Protein 8UJL (pdb70)

Radius of gyration: 18.46 Å; Cα contacts (8 Å, |Δi|>4): 356; chains: 1; bounding box: 56×42×44 Å

InterPro domains:
  IPR019168 Nuclear envelope phosphatase-regulatory subunit 1 [PF09771] (6-122)
  IPR019168 Nuclear envelope phosphatase-regulatory subunit 1 [PTHR20996] (2-125)

Sequence (218 aa):
ILPLSPVSRNRLAQVKRKILVLDLDETLIHSSHHDGGTPPDFILKVVIDKHPVRFFVHKRPHVDFFLEVVSQWYELVVFTASMEIYGSAVADKLDNSRSILKRRYYRQHCTLELGSYIKDLSVVHSDLSSIVILDNSPGAYRSHPDNAIPIKSWFSDPSDTALLNLLPMLDALRFTADVRSVLSRNGSAKGSESNSLEQAEDLKAFERRLTEYIHCLQA

B-factor: mean 48.82, std 23.94, range [19.91, 154.42]

Organism: Homo sapiens (NCBI:txid9606)

Solvent-accessible surface area: 11642 Å² total; per-residue (Å²): 136,28,109,50,30,98,77,2,140,94,51,61,85,130,19,114,228,7,10,0,0,0,10,0,39,37,0,0,0,38,21,84,104,72,117,134,102,106,43,80,28,75,6,159,11,100,38,120,190,112,120,35,103,29,60,0,24,56,2,25,83,3,52,117,0,0,86,18,0,34,115,28,11,86,8,0,0,0,1,25,13,78,82,80,16,0,27,26,0,0,74,102,0,5,110,114,61,74,39,0,141,78,35,37,14,89,110,65,16,84,113,82,168,69,28,70,13,6,53,0,52,65,9,67,88,47,52,9,1,0,0,0,0,1,28,42,96,11,1,24,97,72,20,82,64,3,5,4,88,18,150,40,12,114,83,63,118,88,15,56,22,0,56,107,23,18,42,41,0,0,0,0,15,2,0,46,35,0,83,12,2,4,52,92,118,85,128,103,136,85,66,116,37,134,51,152,130,23,34,88,6,15,117,4,18,95,72,0,41,54,32,28,91,112,76,123,136,109

Nearest PDB structures (foldseek):
  8ujl-assembly1_A  TM=1.005E+00  e=4.607E-49  Homo sapiens
  8ujm-assembly1_A  TM=9.929E-01  e=6.363E-46  Homo sapiens
  8ujm-assembly2_B  TM=9.883E-01  e=4.197E-45  Homo sapiens
  3l0y-assembly2_B  TM=9.029E-01  e=5.785E-21  Homo sapiens
  3qle-assembly1_A  TM=7.549E-01  e=1.825E-14  Saccharomyces cerevisiae EC1118

GO terms:
  GO:0031965 nuclear membrane (C, IDA)
  GO:0034504 protein localization to nucleus (P, IDA)
  GO:0005737 cytoplasm (C, IDA)
  GO:0071595 Nem1-Spo7 phosphatase complex (C, IDA)
  GO:0005635 nuclear envelope (C, TAS)
  GO:0005515 protein binding (F, IPI)
  GO:0005829 cytosol (C, IDA)
  GO:0010867 positive regulation of triglyceride biosynthetic process (P, IDA)
  GO:0019888 protein phosphatase regulator activity (F, IDA)

Structure (mmCIF, N/CA/C/O backbone):
data_8UJL
#
_entry.id   8UJL
#
_cell.length_a   58.151
_cell.length_b   98.849
_cell.length_c   103.101
_cell.angle_alpha   90.000
_cell.angle_beta   90.000
_cell.angle_gamma   90.000
#
_symmetry.space_group_name_H-M   'C 2 2 21'
#
loop_
_entity.id
_entity.type
_entity.pdbx_description
1 polymer 'CTD nuclear envelope phosphatase 1,Nuclear envelope phosphatase-regulatory subunit 1'
2 water water
#
loop_
_atom_site.group_PDB
_atom_site.id
_atom_site.type_symbol
_atom_site.label_atom_id
_atom_site.label_alt_id
_atom_site.label_comp_id
_atom_site.label_asym_id
_atom_site.label_entity_id
_atom_site.label_seq_id
_atom_site.pdbx_PDB_ins_code
_atom_site.Cartn_x
_atom_site.Cartn_y
_atom_site.Cartn_z
_atom_site.occupancy
_atom_site.B_iso_or_equiv
_atom_site.auth_seq_id
_atom_site.auth_comp_id
_atom_site.auth_asym_id
_atom_site.auth_atom_id
_atom_site.pdbx_PDB_model_num
ATOM 1 N N . ILE A 1 7 ? -45.19498 -9.24708 -14.90435 1.000 87.13611 7 ILE A N 1
ATOM 2 C CA . ILE A 1 7 ? -45.79316 -9.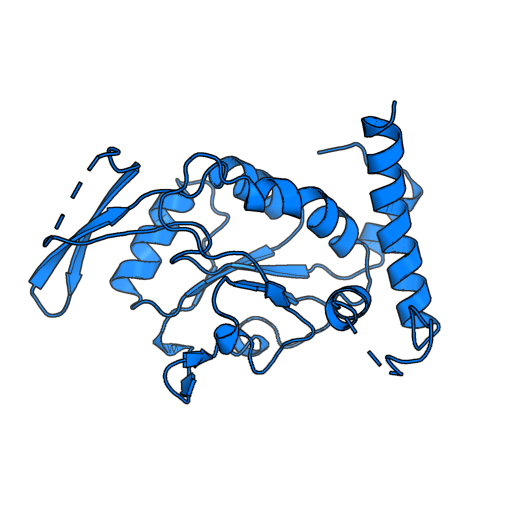47560 -13.59291 1.000 100.80436 7 ILE A CA 1
ATOM 3 C C . ILE A 1 7 ? -47.22193 -10.00138 -13.74828 1.000 103.23209 7 ILE A C 1
ATOM 4 O O . ILE A 1 7 ? -48.03327 -9.42997 -14.48218 1.000 99.63100 7 ILE A O 1
ATOM 19 N N . LEU A 1 8 ? -47.52124 -11.10605 -13.06057 1.000 65.24199 8 LEU A N 1
ATOM 20 C CA . LEU A 1 8 ? -48.87553 -11.65448 -13.02900 1.000 73.66345 8 LEU A CA 1
ATOM 21 C C . LEU A 1 8 ? -49.73326 -10.85575 -12.04748 1.000 78.06265 8 LEU A C 1
ATOM 22 O O . LEU A 1 8 ? -49.25845 -10.47349 -10.97521 1.000 75.15647 8 LEU A O 1
ATOM 38 N N . PRO A 1 9 ? -50.98857 -10.57428 -12.39259 1.000 90.69246 9 PRO A N 1
ATOM 39 C CA . PRO A 1 9 ? -51.79507 -9.68528 -11.54262 1.000 95.57591 9 PRO A CA 1
ATOM 40 C C . PRO A 1 9 ? -51.86714 -10.16884 -10.10126 1.000 101.04654 9 PRO A C 1
ATOM 41 O O . PRO A 1 9 ? -51.92608 -11.36937 -9.82772 1.000 90.32111 9 PRO A O 1
ATOM 52 N N . LEU A 1 10 ? -51.87179 -9.20778 -9.17813 1.000 117.16239 10 LEU A N 1
ATOM 53 C CA . LEU A 1 10 ? -51.95668 -9.49361 -7.75340 1.000 121.16177 10 LEU A CA 1
ATOM 54 C C . LEU A 1 10 ? -53.41209 -9.44923 -7.29951 1.000 123.29300 10 LEU A C 1
ATOM 55 O O . LEU A 1 10 ? -54.11311 -8.45927 -7.53504 1.000 124.48862 10 LEU A O 1
ATOM 71 N N . SER A 1 11 ? -53.86196 -10.52091 -6.64886 1.000 111.69569 11 SER A N 1
ATOM 72 C CA . SER A 1 11 ? -55.21603 -10.57325 -6.12184 1.000 117.14769 11 SER A CA 1
ATOM 73 C C . SER A 1 11 ? -55.36958 -9.55234 -4.99816 1.000 120.18458 11 SER A C 1
ATOM 74 O O . SER A 1 11 ? -54.38503 -8.98341 -4.51772 1.000 120.78676 11 SER A O 1
ATOM 82 N N . PRO A 1 12 ? -56.60492 -9.29603 -4.55477 1.000 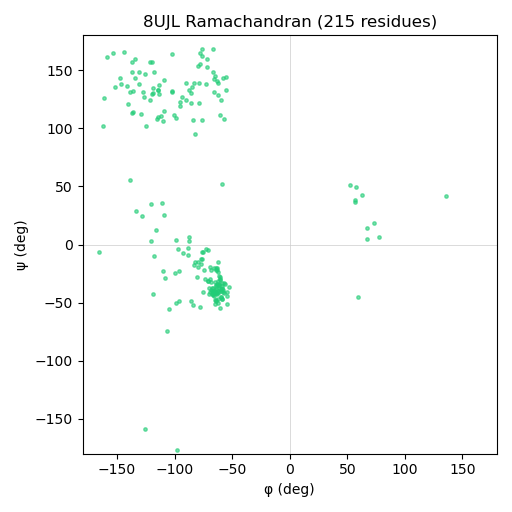119.03460 12 PRO A N 1
ATOM 83 C CA . PRO A 1 12 ? -56.77702 -8.34248 -3.44208 1.000 96.41221 12 PRO A CA 1
ATOM 84 C C . PRO A 1 12 ? -56.18846 -8.84813 -2.13938 1.000 93.34454 12 PRO A C 1
ATOM 85 O O . PRO A 1 12 ? -55.61540 -8.05805 -1.37759 1.000 85.01740 12 PRO A O 1
ATOM 96 N N . VAL A 1 13 ? -56.30799 -10.15043 -1.86397 1.000 109.34300 13 VAL A N 1
ATOM 97 C CA . VAL A 1 13 ? -55.78019 -10.69407 -0.61709 1.000 117.44080 13 VAL A CA 1
ATOM 98 C C . VAL A 1 13 ? -54.25499 -10.65597 -0.61897 1.000 104.82052 13 VAL A C 1
ATOM 99 O O . VAL A 1 13 ? -53.62538 -10.36534 0.40534 1.000 97.02143 13 VAL A O 1
ATOM 112 N N . SER A 1 14 ? -53.63663 -10.95022 -1.76355 1.000 99.96148 14 SER A N 1
ATOM 113 C CA . SER A 1 14 ? -52.18156 -10.91343 -1.84219 1.000 88.42075 14 SER A CA 1
ATOM 114 C C . SER A 1 14 ? -51.66250 -9.48560 -1.73724 1.000 76.13193 14 SER A C 1
ATOM 115 O O . SER A 1 14 ? -50.65205 -9.23447 -1.07192 1.000 66.54710 14 SER A O 1
ATOM 123 N N . ARG A 1 15 ? -52.33799 -8.53700 -2.38890 1.000 80.48571 15 ARG A N 1
ATOM 124 C CA . ARG A 1 15 ? -51.91877 -7.14208 -2.30165 1.000 81.14339 15 ARG A CA 1
ATOM 125 C C . ARG A 1 15 ? -52.02186 -6.62760 -0.86984 1.000 78.02403 15 ARG A C 1
ATOM 126 O O . ARG A 1 15 ? -51.13016 -5.91589 -0.39008 1.000 70.15911 15 ARG A O 1
ATOM 147 N N . ASN A 1 16 ? -53.10732 -6.97252 -0.17301 1.000 76.39472 16 ASN A N 1
ATOM 148 C CA . ASN A 1 16 ? -53.21922 -6.61672 1.23686 1.000 74.84191 16 ASN A CA 1
ATOM 149 C C . ASN A 1 16 ? -52.12596 -7.29098 2.05608 1.000 65.59070 16 ASN A C 1
ATOM 150 O O . ASN A 1 16 ? -51.53508 -6.66873 2.94752 1.000 55.57691 16 ASN A O 1
ATOM 161 N N . ARG A 1 17 ? -51.84146 -8.56527 1.76272 1.000 65.95812 17 ARG A N 1
ATOM 162 C CA . ARG A 1 17 ? -50.78840 -9.28095 2.47662 1.000 61.46901 17 ARG A CA 1
ATOM 163 C C . ARG A 1 17 ? -49.44901 -8.55890 2.36294 1.000 59.43840 17 ARG A C 1
ATOM 164 O O . ARG A 1 17 ? -48.70296 -8.45985 3.34576 1.000 55.36421 17 ARG A O 1
ATOM 185 N N . LEU A 1 18 ? -49.12503 -8.05007 1.17013 1.000 50.90206 18 LEU A N 1
ATOM 186 C CA . LEU A 1 18 ? -47.81872 -7.43602 0.95729 1.000 52.24210 18 LEU A CA 1
ATOM 187 C C . LEU A 1 18 ? -47.58274 -6.26172 1.90274 1.000 53.17094 18 LEU A C 1
ATOM 188 O O . LEU A 1 18 ? -46.44438 -6.02723 2.32996 1.000 47.58492 18 LEU A O 1
ATOM 204 N N . ALA A 1 19 ? -48.63637 -5.52387 2.25136 1.000 45.61705 19 ALA A N 1
ATOM 205 C CA . ALA A 1 19 ? -48.48840 -4.36609 3.11926 1.000 52.41891 19 ALA A CA 1
ATOM 206 C C . ALA A 1 19 ? -48.31677 -4.73425 4.58931 1.000 52.75921 19 ALA A C 1
ATOM 207 O O . ALA A 1 19 ? -47.94750 -3.86757 5.38885 1.000 53.84060 19 ALA A O 1
ATOM 214 N N . GLN A 1 20 ? -48.57221 -5.98307 4.96788 1.000 55.75667 20 GLN A N 1
ATOM 215 C CA . GLN A 1 20 ? -48.46452 -6.41439 6.35565 1.000 48.03354 20 GLN A CA 1
ATOM 216 C C . GLN A 1 20 ? -47.13183 -7.07568 6.67038 1.000 46.15022 20 GLN A C 1
ATOM 217 O O . GLN A 1 20 ? -46.89403 -7.42907 7.82955 1.000 50.29750 20 GLN A O 1
ATOM 231 N N . VAL A 1 21 ? -46.26234 -7.25382 5.67319 1.000 44.41081 21 VAL A N 1
ATOM 232 C CA . VAL A 1 21 ? -44.95948 -7.87136 5.87042 1.000 38.70175 21 VAL A CA 1
ATOM 233 C C . VAL A 1 21 ? -43.88007 -6.86810 5.48567 1.000 35.96154 21 VAL A C 1
ATOM 234 O O . VAL A 1 21 ? -44.10125 -5.94099 4.70103 1.000 38.03117 21 VAL A O 1
ATOM 247 N N . LYS A 1 22 ? -42.69154 -7.07640 6.03623 1.000 33.11701 22 LYS A N 1
ATOM 248 C CA . LYS A 1 22 ? -41.61087 -6.11779 5.86094 1.000 35.06641 22 LYS A CA 1
ATOM 249 C C . LYS A 1 22 ? -40.96884 -6.24580 4.48109 1.000 34.78481 22 LYS A C 1
ATOM 250 O O . LYS A 1 22 ? -40.99623 -7.29755 3.84055 1.000 34.95068 22 LYS A O 1
ATOM 269 N N . ARG A 1 23 ? -40.36846 -5.14861 4.03607 1.000 33.51628 23 ARG A N 1
ATOM 270 C CA . ARG A 1 23 ? -39.60801 -5.13388 2.79395 1.000 39.37754 23 ARG A CA 1
ATOM 271 C C . ARG A 1 23 ? -38.38387 -6.03037 2.91985 1.000 27.09079 23 ARG A C 1
ATOM 272 O O . ARG A 1 23 ? -37.78316 -6.13859 3.97943 1.000 31.59069 23 ARG A O 1
ATOM 293 N N . LYS A 1 24 ? -38.02392 -6.68245 1.81951 1.000 23.48100 24 LYS A N 1
ATOM 294 C CA . LYS A 1 24 ? -36.97675 -7.68611 1.82488 1.000 25.61651 24 LYS A CA 1
ATOM 295 C C . LYS A 1 24 ? -35.85722 -7.32724 0.85839 1.000 28.86355 24 LYS A C 1
ATOM 296 O O . LYS A 1 24 ? -36.04417 -6.58701 -0.11288 1.000 26.51430 24 LYS A O 1
ATOM 315 N N . ILE A 1 25 ? -34.68752 -7.89935 1.13252 1.000 24.45763 25 ILE A N 1
ATOM 316 C CA . ILE A 1 25 ? -33.47802 -7.67700 0.35820 1.000 24.99352 25 ILE A CA 1
ATOM 317 C C . ILE A 1 25 ? -33.11391 -8.98122 -0.33361 1.000 23.23073 25 ILE A C 1
ATOM 318 O O . ILE A 1 25 ? -33.18510 -10.05360 0.27349 1.000 26.93458 25 ILE A O 1
ATOM 334 N N . LEU A 1 26 ? -32.72156 -8.88824 -1.60454 1.000 23.34459 26 LEU A N 1
ATOM 335 C CA . LEU A 1 26 ? -32.24901 -10.03413 -2.37606 1.000 20.97930 26 LEU A CA 1
ATOM 336 C C . LEU A 1 26 ? -30.77876 -9.79757 -2.69908 1.000 26.69008 26 LEU A C 1
ATOM 337 O O . LEU A 1 26 ? -30.44634 -8.90719 -3.48834 1.000 24.45977 26 LEU A O 1
ATOM 353 N N . VAL A 1 27 ? -29.90559 -10.57274 -2.06722 1.000 25.57548 27 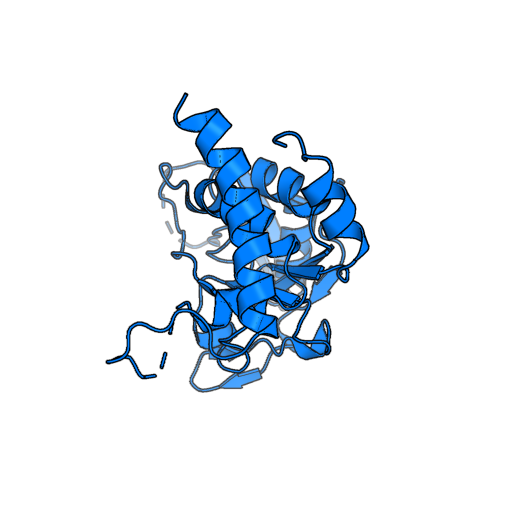VAL A N 1
ATOM 354 C CA . VAL A 1 27 ? -28.47382 -10.47349 -2.28576 1.000 22.96301 27 VAL A CA 1
ATOM 355 C C . VAL A 1 27 ? -28.10228 -11.33579 -3.48532 1.000 24.83081 27 VAL A C 1
ATOM 356 O O . VAL A 1 27 ? -28.48143 -12.51236 -3.56437 1.000 23.23452 27 VAL A O 1
ATOM 369 N N . LEU A 1 28 ? -27.34814 -10.76019 -4.41606 1.000 26.08851 28 LEU A N 1
ATOM 370 C CA . LEU A 1 28 ? -26.96405 -11.45008 -5.64382 1.000 24.75545 28 LEU A CA 1
ATOM 371 C C . LEU A 1 28 ? -25.44760 -11.56914 -5.76360 1.000 23.14704 28 LEU A C 1
ATOM 372 O O . LEU A 1 28 ? -24.72499 -10.58004 -5.62378 1.000 26.72875 28 LEU A O 1
ATOM 388 N N . ASP A 1 29 ? -24.97218 -12.77818 -6.02477 1.000 23.08650 29 ASP A N 1
ATOM 389 C CA . ASP A 1 29 ? -23.59743 -13.00282 -6.43542 1.000 27.28662 29 ASP A CA 1
ATOM 390 C C . ASP A 1 29 ? -23.44442 -12.65204 -7.92002 1.000 28.68852 29 ASP A C 1
ATOM 391 O O . ASP A 1 29 ? -24.42877 -12.50341 -8.65956 1.000 29.47273 29 ASP A O 1
ATOM 400 N N . LEU A 1 30 ? -22.18379 -12.50577 -8.35274 1.000 24.60978 30 LEU A N 1
ATOM 401 C CA . LEU A 1 30 ? -21.90662 -12.21832 -9.75229 1.000 26.21532 30 LEU A CA 1
ATOM 402 C C . LEU A 1 30 ? -21.33150 -13.43831 -10.48073 1.000 27.66052 30 LEU A C 1
ATOM 403 O O . LEU A 1 30 ? -22.04454 -14.09505 -11.24891 1.000 24.81455 30 LEU A O 1
ATOM 419 N N . ASP A 1 31 ? -20.06480 -13.75628 -10.21548 1.000 23.89903 31 ASP A N 1
ATOM 420 C CA . ASP A 1 31 ? -19.37382 -14.78462 -10.98927 1.000 27.48861 31 ASP A CA 1
ATOM 421 C C . ASP A 1 31 ? -20.06858 -16.14165 -10.88122 1.000 29.72261 31 ASP A C 1
ATOM 422 O O . ASP A 1 31 ? -20.24965 -16.67575 -9.78155 1.000 27.39678 31 ASP A O 1
ATOM 431 N N . GLU A 1 32 ? -20.42291 -16.71055 -12.03674 1.000 26.35037 32 GLU A N 1
ATOM 432 C CA . GLU A 1 32 ? -21.06483 -18.00991 -12.19916 1.000 27.35984 32 GLU A CA 1
ATOM 433 C C . GLU A 1 32 ? -22.48373 -18.03537 -11.64306 1.000 23.89422 32 GLU A C 1
ATOM 434 O O . GLU A 1 32 ? -23.11543 -19.08744 -11.64962 1.000 28.76417 32 GLU A O 1
ATOM 446 N N . THR A 1 33 ? -23.00302 -16.90967 -11.17424 1.000 22.58989 33 THR A N 1
ATOM 447 C CA . THR A 1 33 ? -24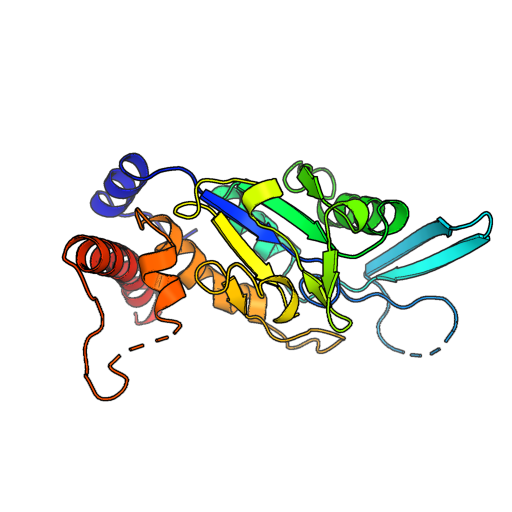.40946 -16.77311 -10.82103 1.000 26.19831 33 THR A CA 1
ATOM 448 C C . THR A 1 33 ? -25.17407 -15.97265 -11.86966 1.000 24.67466 33 THR A C 1
ATOM 449 O O . THR A 1 33 ? -26.17978 -16.45096 -12.39887 1.000 24.26412 33 THR A O 1
ATOM 460 N N . LEU A 1 34 ? -24.72864 -14.74821 -12.16775 1.000 24.49904 34 LEU A N 1
ATOM 461 C CA . LEU A 1 34 ? -25.33589 -13.90149 -13.18104 1.000 22.42997 34 LEU A CA 1
ATOM 462 C C . LEU A 1 34 ? -24.46459 -13.72365 -14.41497 1.000 25.92743 34 LEU A C 1
ATOM 463 O O . LEU A 1 34 ? -24.99414 -13.39396 -15.47543 1.000 26.49628 34 LEU A O 1
ATOM 479 N N . ILE A 1 35 ? -23.14863 -13.90789 -14.30116 1.000 27.21614 35 ILE A N 1
ATOM 480 C CA . ILE A 1 35 ? -22.21673 -13.72773 -15.40999 1.000 25.56489 35 ILE A CA 1
ATOM 481 C C . ILE A 1 35 ? -21.10911 -14.76557 -15.29258 1.000 28.84071 35 ILE A C 1
ATOM 482 O O . ILE A 1 35 ? -20.93966 -15.42063 -14.25982 1.000 26.28558 35 ILE A O 1
ATOM 498 N N . HIS A 1 36 ? -20.36149 -14.91820 -16.38127 1.000 26.85871 36 HIS A N 1
ATOM 499 C CA . HIS A 1 36 ? -19.10735 -15.66638 -16.38948 1.000 28.86422 36 HIS A CA 1
ATOM 500 C C . HIS A 1 36 ? -18.11749 -14.89018 -17.23838 1.000 32.50364 36 HIS A C 1
ATOM 501 O O . HIS A 1 36 ? -18.45779 -14.47057 -18.34952 1.000 30.06348 36 HIS A O 1
ATOM 515 N N . SER A 1 37 ? -16.90361 -14.68954 -16.71996 1.000 31.11009 37 SER A N 1
ATOM 516 C CA A SER A 1 37 ? -15.87588 -13.93839 -17.42525 0.544 37.25616 37 SER A CA 1
ATOM 517 C CA B SER A 1 37 ? -15.87600 -13.93683 -17.42263 0.456 37.34851 37 SER A CA 1
ATOM 518 C C . SER A 1 37 ? -14.60142 -14.76383 -17.50914 1.000 39.18361 37 SER A C 1
ATOM 519 O O . SER A 1 37 ? -14.36099 -15.66264 -16.69921 1.000 37.73761 37 SER A O 1
ATOM 532 N N . HIS A 1 38 ? -13.78298 -14.43972 -18.50484 1.000 42.31261 38 HIS A N 1
ATOM 533 C CA . HIS A 1 38 ? -12.49038 -15.08316 -18.70487 1.000 49.35003 38 HIS A CA 1
ATOM 534 C C . HIS A 1 38 ? -11.53907 -14.04330 -19.26778 1.000 47.41128 38 HIS A C 1
ATOM 535 O O . HIS A 1 38 ? -11.92406 -13.24656 -20.12657 1.000 47.44652 38 HIS A O 1
ATOM 549 N N . HIS A 1 39 ? -10.30746 -14.04238 -18.76622 1.000 56.56948 39 HIS A N 1
ATOM 550 C CA . HIS A 1 39 ? -9.33018 -13.01682 -19.10237 1.000 63.43844 39 HIS A CA 1
ATOM 551 C C . HIS A 1 39 ? -8.39508 -13.50226 -20.20183 1.000 73.08002 39 HIS A C 1
ATOM 552 O O . HIS A 1 39 ? -8.54441 -14.60188 -20.73927 1.000 67.08394 39 HIS A O 1
ATOM 566 N N . ASP A 1 40 ? -7.41757 -12.65481 -20.54419 1.000 96.00650 40 ASP A N 1
ATOM 567 C CA . ASP A 1 40 ? -6.48539 -12.95126 -21.62557 1.000 98.04542 40 ASP A CA 1
ATOM 568 C C . ASP A 1 40 ? -5.70127 -14.22783 -21.34648 1.000 97.08582 40 ASP A C 1
ATOM 569 O O . ASP A 1 40 ? -4.85646 -14.26314 -20.44329 1.000 88.57532 40 ASP A O 1
ATOM 578 N N . GLY A 1 41 ? -5.97048 -15.27479 -22.11958 1.000 111.78592 41 GLY A N 1
ATOM 579 C CA . GLY A 1 41 ? -5.29459 -16.54511 -21.94965 1.000 99.17657 41 GLY A CA 1
ATOM 580 C C . GLY A 1 41 ? -6.24683 -17.72235 -22.01174 1.000 96.37302 41 GLY A C 1
ATOM 581 O O . GLY A 1 41 ? -7.25798 -17.74867 -21.31128 1.000 94.36033 41 GLY A O 1
ATOM 585 N N . GLY A 1 50 ? -17.03162 -20.80220 -30.11384 1.000 97.14674 50 GLY A N 1
ATOM 586 C CA . GLY A 1 50 ? -16.58713 -19.52336 -29.59204 1.000 87.00221 50 GLY A CA 1
ATOM 587 C C . GLY A 1 50 ? -17.66296 -18.45698 -29.65339 1.000 73.37639 50 GLY A C 1
ATOM 588 O O . GLY A 1 50 ? -17.91929 -17.88355 -30.70907 1.000 90.48860 50 GLY A O 1
ATOM 591 N N . THR A 1 51 ? -18.29284 -18.18840 -28.51689 1.000 60.96943 51 THR A N 1
ATOM 592 C CA . THR A 1 51 ? -19.37547 -17.20841 -28.43656 1.000 57.49122 51 THR A CA 1
ATOM 593 C C . THR A 1 51 ? -18.79483 -15.81753 -28.19229 1.000 51.64618 51 THR A C 1
ATOM 594 O O . THR A 1 51 ? -17.92829 -15.65838 -27.32660 1.000 47.42434 51 THR A O 1
ATOM 605 N N . PRO A 1 52 ? -19.23110 -14.79643 -28.92030 1.000 47.80646 52 PRO A N 1
ATOM 606 C CA . PRO A 1 52 ? -18.74851 -13.43302 -28.64340 1.000 41.24252 52 PRO A CA 1
ATOM 607 C C . PRO A 1 52 ? -19.21287 -12.95762 -27.27771 1.000 38.39212 52 PRO A C 1
ATOM 608 O O . PRO A 1 52 ? -20.33584 -13.25849 -26.84328 1.000 37.97349 52 PRO A O 1
ATOM 619 N N . PRO A 1 53 ? -18.37698 -12.21696 -26.55763 1.000 32.43436 53 PRO A N 1
ATOM 620 C CA . PRO A 1 53 ? -18.77820 -11.75327 -25.22190 1.000 35.75116 53 PRO A CA 1
ATOM 621 C C . PRO A 1 53 ? -19.83533 -10.66435 -25.30508 1.000 35.46375 53 PRO A C 1
ATOM 622 O O . PRO A 1 53 ? -20.00793 -9.99660 -26.32661 1.000 38.30769 53 PRO A O 1
ATOM 633 N N . ASP A 1 54 ? -20.54237 -10.48858 -24.19461 1.000 31.85660 54 ASP A N 1
ATOM 634 C CA . ASP A 1 54 ? -21.53267 -9.42289 -24.09077 1.000 37.18625 54 ASP A CA 1
ATOM 635 C C . ASP A 1 54 ? -20.86924 -8.05855 -23.91124 1.000 42.58406 54 ASP A C 1
ATOM 636 O O . ASP A 1 54 ? -21.31900 -7.06780 -24.49506 1.000 42.82867 54 ASP A O 1
ATOM 645 N N . PHE A 1 55 ? -19.81072 -7.98372 -23.10349 1.000 38.89711 55 PHE A N 1
ATOM 646 C CA . PHE A 1 55 ? -18.99749 -6.77940 -23.02293 1.000 43.15144 55 PHE A CA 1
ATOM 647 C C . PHE A 1 55 ? -17.59500 -7.16591 -22.58473 1.000 38.53044 55 PHE A C 1
ATOM 648 O O . PHE A 1 55 ? -17.35743 -8.27401 -22.10128 1.000 39.63711 55 PHE A O 1
ATOM 665 N N . ILE A 1 56 ? -16.66482 -6.23585 -22.76643 1.000 44.38710 56 ILE A N 1
ATOM 666 C CA . ILE A 1 56 ? -15.25723 -6.44815 -22.45779 1.000 46.35562 56 ILE A CA 1
ATOM 667 C C . ILE A 1 56 ? -14.84814 -5.39715 -21.44139 1.000 47.37674 56 ILE A C 1
ATOM 668 O O . ILE A 1 56 ? -15.00890 -4.19565 -21.68646 1.000 51.07607 56 ILE A O 1
ATOM 684 N N . LEU A 1 57 ? -14.32166 -5.84602 -20.30816 1.000 45.32022 57 LEU A N 1
ATOM 685 C CA . LEU A 1 57 ? -13.92509 -4.96175 -19.22021 1.000 48.17837 57 LEU A CA 1
ATOM 686 C C . LEU A 1 57 ? -12.41308 -4.78625 -19.23181 1.000 50.82442 57 LEU A C 1
ATOM 687 O O . LEU A 1 57 ? -11.67037 -5.77007 -19.31647 1.000 50.39232 57 LEU A O 1
ATOM 703 N N . LYS A 1 58 ? -11.96603 -3.53627 -19.13705 1.000 51.20735 58 LYS A N 1
ATOM 704 C CA . LYS A 1 58 ? -10.55189 -3.19853 -19.01190 1.000 54.96399 58 LYS A CA 1
ATOM 705 C C . LYS A 1 58 ? -10.34967 -2.54808 -17.65107 1.000 56.31484 58 LYS A C 1
ATOM 706 O O . LYS A 1 58 ? -10.77526 -1.40813 -17.43632 1.000 64.68539 58 LYS A O 1
ATOM 725 N N . VAL A 1 59 ? -9.71267 -3.27275 -16.73483 1.000 58.19295 59 VAL A N 1
ATOM 726 C CA . VAL A 1 59 ? -9.44311 -2.78449 -15.39085 1.000 64.84360 59 VAL A CA 1
ATOM 727 C C . VAL A 1 59 ? -7.95218 -2.89820 -15.11072 1.000 63.22481 59 VAL A C 1
ATOM 728 O O . VAL A 1 59 ? -7.27845 -3.81721 -15.58716 1.000 65.42742 59 VAL A O 1
ATOM 741 N N . VAL A 1 60 ? -7.43517 -1.95297 -14.33286 1.000 65.59074 60 VAL A N 1
ATOM 742 C CA . VAL A 1 60 ? -6.03545 -1.94963 -13.92049 1.000 65.54494 60 VAL A CA 1
ATOM 743 C C . VAL A 1 60 ? -5.95180 -2.59828 -12.55043 1.000 65.70325 60 VAL A C 1
ATOM 744 O O . VAL A 1 60 ? -6.61027 -2.15362 -11.60374 1.000 71.07749 60 VAL A O 1
ATOM 757 N N . ILE A 1 61 ? -5.15728 -3.65865 -12.44615 1.000 70.79634 61 ILE A N 1
ATOM 758 C CA . ILE A 1 61 ? -5.01853 -4.42964 -11.21605 1.000 78.06410 61 ILE A CA 1
ATOM 759 C C . ILE A 1 61 ? -3.53045 -4.56829 -10.92933 1.000 85.77223 61 ILE A C 1
ATOM 760 O O . ILE A 1 61 ? -2.81167 -5.24553 -11.67474 1.000 96.49901 61 ILE A O 1
ATOM 776 N N . ASP A 1 62 ? -3.06761 -3.93438 -9.85078 1.000 85.83474 62 ASP A N 1
ATOM 777 C CA . ASP A 1 62 ? -1.64986 -3.93999 -9.48944 1.000 100.44162 62 ASP A CA 1
ATOM 778 C C . ASP A 1 62 ? -0.80740 -3.36848 -10.63031 1.000 101.31364 62 ASP A C 1
ATOM 779 O O . ASP A 1 62 ? 0.19345 -3.95094 -11.05410 1.000 102.63522 62 ASP A O 1
ATOM 788 N N . LYS A 1 63 ? -1.22741 -2.20406 -11.12867 1.000 100.11220 63 LYS A N 1
ATOM 789 C CA . LYS A 1 63 ? -0.51215 -1.50056 -12.19358 1.000 111.82869 63 LYS A CA 1
ATOM 790 C C . LYS A 1 63 ? -0.35430 -2.38565 -13.42854 1.000 111.80729 63 LYS A C 1
ATOM 791 O O . LYS A 1 63 ? 0.67003 -2.35014 -14.11492 1.000 117.75423 63 LYS A O 1
ATOM 810 N N . HIS A 1 64 ? -1.38054 -3.18769 -13.71438 1.000 104.36205 64 HIS A N 1
ATOM 811 C CA . HIS A 1 64 ? -1.37249 -4.06677 -14.87615 1.000 104.45450 64 HIS A CA 1
ATOM 812 C C . HIS A 1 64 ? -2.71252 -4.00479 -15.59889 1.000 93.81603 64 HIS A C 1
ATOM 813 O O . HIS A 1 64 ? -3.73520 -4.42074 -15.03918 1.000 87.56544 64 HIS A O 1
ATOM 827 N N . PRO A 1 65 ? -2.75862 -3.48940 -16.82681 1.000 85.90464 65 PRO A N 1
ATOM 828 C CA . PRO A 1 65 ? -4.00959 -3.55971 -17.59933 1.000 71.64247 65 PRO A CA 1
ATOM 829 C C . PRO A 1 65 ? -4.41202 -5.00525 -17.85326 1.000 69.46100 65 PRO A C 1
ATOM 830 O O . PRO A 1 65 ? -3.61515 -5.81531 -18.33309 1.000 66.36938 65 PRO A O 1
ATOM 841 N N . VAL A 1 66 ? -5.66150 -5.32369 -17.52295 1.000 65.60492 66 VAL A N 1
ATOM 842 C CA . VAL A 1 66 ? -6.21253 -6.66198 -17.69576 1.000 58.96928 66 VAL A CA 1
ATOM 843 C C . VAL A 1 66 ? -7.55830 -6.53323 -18.39428 1.000 58.07569 66 VAL A C 1
ATOM 844 O O . VAL A 1 66 ? -8.35088 -5.64194 -18.07078 1.000 56.66377 66 VAL A O 1
ATOM 857 N N . ARG A 1 67 ? -7.81728 -7.42532 -19.34576 1.000 58.47751 67 ARG A N 1
ATOM 858 C CA . ARG A 1 67 ? -9.05874 -7.43705 -20.10545 1.000 56.34386 67 ARG A CA 1
ATOM 859 C C . ARG A 1 67 ? -9.84826 -8.69432 -19.76743 1.000 55.78461 67 ARG A C 1
ATOM 860 O O . ARG A 1 67 ? -9.30845 -9.80444 -19.80703 1.000 58.87293 67 ARG A O 1
ATOM 881 N N . PHE A 1 68 ? -11.12021 -8.51299 -19.43131 1.000 48.89313 68 PHE A N 1
ATOM 882 C CA . PHE A 1 68 ? -12.02769 -9.60539 -19.11921 1.000 39.97271 68 PHE A CA 1
ATOM 883 C C . PHE A 1 68 ? -13.11429 -9.65982 -20.18611 1.000 43.58494 68 PHE A C 1
ATOM 884 O O . PHE A 1 68 ? -13.68881 -8.62892 -20.54719 1.000 41.09432 68 PHE A O 1
ATOM 901 N N . PHE A 1 69 ? -13.38785 -10.85797 -20.69164 1.000 42.68346 69 PHE A N 1
ATOM 902 C CA . PHE A 1 69 ? -14.47366 -11.08952 -21.63599 1.000 39.37250 69 PHE A CA 1
ATOM 903 C C . PHE A 1 69 ? -15.65609 -11.64280 -20.84381 1.000 36.61585 69 PHE A C 1
ATOM 904 O O . PHE A 1 69 ? -15.61937 -12.78676 -20.38759 1.000 38.97341 69 PHE A O 1
ATOM 921 N N . VAL A 1 70 ? -16.69866 -10.83367 -20.68200 1.000 30.51127 70 VAL A N 1
ATOM 922 C CA . VAL A 1 70 ? -17.80473 -11.14028 -19.78468 1.000 34.16712 70 VAL A CA 1
ATOM 923 C C . VAL A 1 70 ? -18.99858 -11.63500 -20.58858 1.000 31.29012 70 VAL A C 1
ATOM 924 O O . VAL A 1 70 ? -19.39460 -11.01099 -21.57959 1.000 31.24689 70 VAL A O 1
ATOM 937 N N . HIS A 1 71 ? -19.57321 -12.75402 -20.15539 1.000 31.11863 71 HIS A N 1
ATOM 938 C CA . HIS A 1 71 ? -20.77531 -13.32121 -20.74187 1.000 28.50999 71 HIS A CA 1
ATOM 939 C C . HIS A 1 71 ? -21.89356 -13.25775 -19.71659 1.000 30.68544 71 HIS A C 1
ATOM 940 O O . HIS A 1 71 ? -21.68926 -13.60744 -18.55120 1.000 28.97423 71 HIS A O 1
ATOM 954 N N . LYS A 1 72 ? -23.06070 -12.79848 -20.14478 1.000 29.18052 72 LYS A N 1
ATOM 955 C CA . LYS A 1 72 ? -24.22977 -12.75635 -19.28466 1.000 28.45063 72 LYS A CA 1
ATOM 956 C C . LYS A 1 72 ? -24.95728 -14.09737 -19.30472 1.000 26.68844 72 LYS A C 1
ATOM 957 O O . LYS A 1 72 ? -25.17337 -14.68729 -20.36774 1.000 26.42300 72 LYS A O 1
ATOM 976 N N . ARG A 1 73 ? -25.35093 -14.56536 -18.12793 1.000 24.17448 73 ARG A N 1
ATOM 977 C CA . ARG A 1 73 ? -26.24107 -15.71319 -18.05653 1.000 27.56674 73 ARG A CA 1
ATOM 978 C C . ARG A 1 73 ? -27.52580 -15.41165 -18.82210 1.000 23.30194 73 ARG A C 1
ATOM 979 O O . ARG A 1 73 ? -27.99780 -14.27412 -18.80993 1.000 23.36759 73 ARG A O 1
ATOM 1000 N N . PRO A 1 74 ? -28.10614 -16.39389 -19.50928 1.000 25.90551 74 PRO A N 1
ATOM 1001 C CA . PRO A 1 74 ? -29.34089 -16.12648 -20.26975 1.000 27.22035 74 PRO A CA 1
ATOM 1002 C C . PRO A 1 74 ? -30.43408 -15.54211 -19.38949 1.000 27.52664 74 PRO A C 1
ATOM 1003 O O . PRO A 1 74 ? -30.70365 -16.03419 -18.29061 1.000 25.73772 74 PRO A O 1
ATOM 1014 N N . HIS A 1 75 ? -31.06288 -14.48091 -19.89143 1.000 27.02468 75 HIS A N 1
ATOM 1015 C CA . HIS A 1 75 ? -32.22818 -13.84391 -19.27669 1.000 32.32578 75 HIS A CA 1
ATOM 1016 C C . HIS A 1 75 ? -31.89860 -13.03366 -18.02515 1.000 27.58875 75 HIS A C 1
ATOM 1017 O O . HIS A 1 75 ? -32.79248 -12.72115 -17.24245 1.000 27.76251 75 HIS A O 1
ATOM 1031 N N . VAL A 1 76 ? -30.63760 -12.65691 -17.82169 1.000 25.92263 76 VAL A N 1
ATOM 1032 C CA . VAL A 1 76 ? -30.29662 -11.92769 -16.60404 1.000 23.45661 76 VAL A CA 1
ATOM 1033 C C . VAL A 1 76 ? -30.94122 -10.54599 -16.60248 1.000 25.82376 76 VAL A C 1
ATOM 1034 O O . VAL A 1 76 ? -31.43731 -10.07795 -15.57363 1.000 27.14276 76 VAL A O 1
ATOM 1047 N N . ASP A 1 77 ? -30.94810 -9.86468 -17.74543 1.000 28.92095 77 ASP A N 1
ATOM 1048 C CA . ASP A 1 77 ? -31.51036 -8.51562 -17.78242 1.000 32.47746 77 ASP A CA 1
ATOM 1049 C C . ASP A 1 77 ? -32.99549 -8.53471 -17.43666 1.000 28.88690 77 ASP A C 1
ATOM 1050 O O . ASP A 1 77 ? -33.47092 -7.73394 -16.62438 1.000 31.69121 77 ASP A O 1
ATOM 1059 N N . PHE A 1 78 ? -33.74518 -9.44869 -18.04641 1.000 27.23019 78 PHE A N 1
ATOM 1060 C CA . PHE A 1 78 ? -35.15340 -9.61619 -17.69122 1.000 28.52928 78 PHE A CA 1
ATOM 1061 C C . PHE A 1 78 ? -35.29608 -9.98848 -16.21790 1.000 28.31375 78 PHE A C 1
ATOM 1062 O O . PHE A 1 78 ? -36.12912 -9.42821 -15.49744 1.000 26.62715 78 PHE A O 1
ATOM 1079 N N . PHE A 1 79 ? -34.47251 -10.92014 -15.74926 1.000 23.66783 79 PHE A N 1
ATOM 1080 C CA . PHE A 1 79 ? -34.50097 -11.31543 -14.34933 1.000 23.19043 79 PHE A CA 1
ATOM 1081 C C . PHE A 1 79 ? -34.33853 -10.10362 -13.44289 1.000 26.40558 79 PHE A C 1
ATOM 1082 O O . PHE A 1 79 ? -35.13751 -9.88250 -12.52023 1.000 25.04879 79 PHE A O 1
ATOM 1099 N N . LEU A 1 80 ? -33.31215 -9.29226 -13.70443 1.000 26.90659 80 LEU A N 1
ATOM 1100 C CA . LEU A 1 80 ? -33.04573 -8.14364 -12.84497 1.000 24.20482 80 LEU A CA 1
ATOM 1101 C C . LEU A 1 80 ? -34.19132 -7.14043 -12.90186 1.000 26.16483 80 LEU A C 1
ATOM 1102 O O . LEU A 1 80 ? -34.59726 -6.58446 -11.87624 1.000 30.34219 80 LEU A O 1
ATOM 1118 N N . GLU A 1 81 ? -34.73079 -6.90356 -14.09130 1.000 25.00607 81 GLU A N 1
ATOM 1119 C CA . GLU A 1 81 ? -35.85020 -5.97952 -14.22193 1.000 32.41627 81 GLU A CA 1
ATOM 1120 C C . GLU A 1 81 ? -37.04020 -6.42995 -13.37858 1.000 32.59121 81 GLU A C 1
ATOM 1121 O O . GLU A 1 81 ? -37.74698 -5.60179 -12.79207 1.000 33.16490 81 GLU A O 1
ATOM 1133 N N . VAL A 1 82 ? -37.27833 -7.73868 -13.30635 1.000 26.40109 82 VAL A N 1
ATOM 1134 C CA . VAL A 1 82 ? -38.45650 -8.23923 -12.61310 1.000 25.67837 82 VAL A CA 1
ATOM 1135 C C . VAL A 1 82 ? -38.25136 -8.21624 -11.10173 1.000 26.02952 82 VAL A C 1
ATOM 1136 O O . VAL A 1 82 ? -39.05439 -7.63172 -10.36026 1.000 26.03616 82 VAL A O 1
ATOM 1149 N N . VAL A 1 83 ? -37.17065 -8.83967 -10.61882 1.000 26.82391 83 VAL A N 1
ATOM 1150 C CA . VAL A 1 83 ? -36.99459 -8.96201 -9.17148 1.000 25.66342 83 VAL A CA 1
ATOM 1151 C C . VAL A 1 83 ? -36.72295 -7.61946 -8.50798 1.000 26.78205 83 VAL A C 1
ATOM 1152 O O . VAL A 1 83 ? -36.93978 -7.47460 -7.29134 1.000 28.79530 83 VAL A O 1
ATOM 1165 N N . SER A 1 84 ? -36.24909 -6.62928 -9.26537 1.000 27.74508 84 SER A N 1
ATOM 1166 C CA . SER A 1 84 ? -36.03551 -5.30069 -8.69504 1.000 24.10264 84 SER A CA 1
ATOM 1167 C C . SER A 1 84 ? -37.34137 -4.63811 -8.28561 1.000 31.00859 84 SER A C 1
ATOM 1168 O O . SER A 1 84 ? -37.32414 -3.70179 -7.48169 1.000 30.14120 84 SER A O 1
ATOM 1176 N N . GLN A 1 85 ? -38.46689 -5.09127 -8.83135 1.000 29.25657 85 GLN A N 1
ATOM 1177 C CA . GLN A 1 85 ? -39.77428 -4.60609 -8.40617 1.000 33.41736 85 GLN A CA 1
ATOM 1178 C C . GLN A 1 85 ? -40.24358 -5.25806 -7.10903 1.000 34.05377 85 GLN A C 1
ATOM 1179 O O . GLN A 1 85 ? -41.17864 -4.75422 -6.47996 1.000 29.81712 85 GLN A O 1
ATOM 1193 N N . TRP A 1 86 ? -39.60693 -6.35380 -6.69919 1.000 29.80849 86 TRP A N 1
ATOM 1194 C CA . TRP A 1 86 ? -40.02722 -7.13559 -5.55123 1.000 28.44776 86 TRP A CA 1
ATOM 1195 C C . TRP A 1 86 ? -39.10233 -6.99945 -4.35869 1.000 30.60485 86 TRP A C 1
ATOM 1196 O O . TRP A 1 86 ? -39.56015 -7.14106 -3.22933 1.000 29.25014 86 TRP A O 1
ATOM 1217 N N . TYR A 1 87 ? -37.82076 -6.74037 -4.59201 1.000 26.41979 87 TYR A N 1
ATOM 1218 C CA . TYR A 1 87 ? -36.80507 -6.75643 -3.55581 1.000 23.53156 87 TYR A CA 1
ATOM 1219 C C . TYR A 1 87 ? -35.88122 -5.56096 -3.74508 1.000 28.24100 87 TYR A C 1
ATOM 1220 O O . TYR A 1 87 ? -35.75487 -5.00780 -4.84734 1.000 28.29184 87 TYR A O 1
ATOM 1238 N N . GLU A 1 88 ? -35.22247 -5.17413 -2.65741 1.000 28.36139 88 GLU A N 1
ATOM 1239 C CA . GLU A 1 88 ? -34.03366 -4.33461 -2.74468 1.000 22.69713 88 GLU A CA 1
ATOM 1240 C C . GLU A 1 88 ? -32.86375 -5.23419 -3.12278 1.000 26.29477 88 GLU A C 1
ATOM 1241 O O . GLU A 1 88 ? -32.55306 -6.19660 -2.40270 1.000 26.25214 88 GLU A O 1
ATOM 1253 N N . LEU A 1 89 ? -32.20853 -4.92768 -4.23812 1.000 21.86682 89 LEU A N 1
ATOM 1254 C CA . LEU A 1 89 ? -31.11643 -5.76230 -4.72086 1.000 26.28251 89 LEU A CA 1
ATOM 1255 C C . LEU A 1 89 ? -29.78832 -5.28782 -4.15353 1.000 24.44750 89 LEU A C 1
ATOM 1256 O O . LEU A 1 89 ? -29.52868 -4.08833 -4.05776 1.000 26.68246 89 LEU A O 1
ATOM 1272 N N . VAL A 1 90 ? -28.94830 -6.24264 -3.77687 1.000 26.24391 90 VAL A N 1
ATOM 1273 C CA . VAL A 1 90 ? -27.62233 -5.94904 -3.25174 1.000 26.42988 90 VAL A CA 1
ATOM 1274 C C . VAL A 1 90 ? -26.64793 -6.91795 -3.89609 1.000 26.58284 90 VAL A C 1
ATOM 1275 O O . VAL A 1 90 ? -26.91448 -8.11936 -3.94619 1.000 25.67197 90 VAL A O 1
ATOM 1288 N N . VAL A 1 91 ? -25.52914 -6.40254 -4.39727 1.000 26.13876 91 VAL A N 1
ATOM 1289 C CA . VAL A 1 91 ? -24.46931 -7.24489 -4.94343 1.000 29.53923 91 VAL A CA 1
ATOM 1290 C C . VAL A 1 91 ? -23.49794 -7.58099 -3.81451 1.000 32.49635 91 VAL A C 1
ATOM 1291 O O . VAL A 1 91 ? -22.96502 -6.68238 -3.15284 1.000 28.28516 91 VAL A O 1
ATOM 1304 N N . PHE A 1 92 ? -23.27490 -8.87021 -3.58288 1.000 24.95600 92 PHE A N 1
ATOM 1305 C CA . PHE A 1 92 ? -22.26966 -9.33775 -2.61945 1.000 31.39679 92 PHE A CA 1
ATOM 1306 C C . PHE A 1 92 ? -21.36118 -10.27937 -3.40262 1.000 28.83323 92 PHE A C 1
ATOM 1307 O O . PHE A 1 92 ? -21.72707 -11.42722 -3.65878 1.000 27.84585 92 PHE A O 1
ATOM 1324 N N . THR A 1 93 ? -20.18468 -9.79276 -3.78721 1.000 26.96189 93 THR A N 1
ATOM 1325 C CA . THR A 1 93 ? -19.24785 -10.54852 -4.60181 1.000 25.02341 93 THR A CA 1
ATOM 1326 C C . THR A 1 93 ? -17.95108 -10.76996 -3.84301 1.000 27.31090 93 THR A C 1
ATOM 1327 O O . THR A 1 93 ? -17.54261 -9.94415 -3.02968 1.000 30.29900 93 THR A O 1
ATOM 1338 N N . ALA A 1 94 ? -17.31221 -11.90074 -4.11150 1.000 33.36260 94 ALA A N 1
ATOM 1339 C CA . ALA A 1 94 ? -15.99293 -12.19312 -3.56740 1.000 30.17532 94 ALA A CA 1
ATOM 1340 C C . ALA A 1 94 ? -14.87823 -11.64774 -4.45114 1.000 32.66978 94 ALA A C 1
ATOM 1341 O O . ALA A 1 94 ? -13.69818 -11.86801 -4.15808 1.000 33.30604 94 ALA A O 1
ATOM 1348 N N . SER A 1 95 ? -15.22376 -10.95093 -5.52643 1.000 32.62797 95 SER A N 1
ATOM 1349 C CA . SER A 1 95 ? -14.22273 -10.36973 -6.40327 1.000 36.55682 95 SER A CA 1
ATOM 1350 C C . SER A 1 95 ? -13.63133 -9.11465 -5.77057 1.000 37.67288 95 SER A C 1
ATOM 1351 O O . SER A 1 95 ? -14.19196 -8.53549 -4.83683 1.000 32.45006 95 SER A O 1
ATOM 1359 N N . MET A 1 96 ? -12.47701 -8.70196 -6.28810 1.000 36.90611 96 MET A N 1
ATOM 1360 C CA . MET A 1 96 ? -11.92160 -7.41064 -5.92087 1.000 36.45246 96 MET A CA 1
ATOM 1361 C C . MET A 1 96 ? -12.82696 -6.30163 -6.44899 1.000 38.09718 96 MET A C 1
ATOM 1362 O O . MET A 1 96 ? -13.47985 -6.43953 -7.49071 1.000 34.60305 96 MET A O 1
ATOM 1376 N N . GLU A 1 97 ? -12.86831 -5.19122 -5.71249 1.000 36.98706 97 GLU A N 1
ATOM 1377 C CA . GLU A 1 97 ? -13.85111 -4.15435 -6.00668 1.000 37.75389 97 GLU A CA 1
ATOM 1378 C C . GLU A 1 97 ? -13.66474 -3.57228 -7.39958 1.000 31.54543 97 GLU A C 1
ATOM 1379 O O . GLU A 1 97 ? -14.64436 -3.20014 -8.04708 1.000 34.06008 97 GLU A O 1
ATOM 1391 N N . ILE A 1 98 ? -12.42598 -3.47223 -7.87756 1.000 34.90366 98 ILE A N 1
ATOM 1392 C CA . ILE A 1 98 ? -12.20104 -2.88391 -9.19607 1.000 42.80119 98 ILE A CA 1
ATOM 1393 C C . ILE A 1 98 ? -12.89795 -3.70099 -10.27291 1.000 38.30727 98 ILE A C 1
ATOM 1394 O O . ILE A 1 98 ? -13.39975 -3.14678 -11.25176 1.000 40.85933 98 ILE A O 1
ATOM 1410 N N . TYR A 1 99 ? -12.95460 -5.02063 -10.10666 1.000 39.01284 99 TYR A N 1
ATOM 1411 C CA . TYR A 1 99 ? -13.64229 -5.88386 -11.06088 1.000 35.34243 99 TYR A CA 1
ATOM 1412 C C . TYR A 1 99 ? -15.13619 -5.93952 -10.77037 1.000 36.92587 99 TYR A C 1
ATOM 1413 O O . TYR A 1 99 ? -15.95371 -5.71210 -11.66547 1.000 31.80488 99 TYR A O 1
ATOM 1431 N N . GLY A 1 100 ? -15.51189 -6.23971 -9.52223 1.000 32.05822 100 GLY A N 1
ATOM 1432 C CA . GLY A 1 100 ? -16.92356 -6.36087 -9.19960 1.000 29.66456 100 GLY A CA 1
ATOM 1433 C C . GLY A 1 100 ? -17.71585 -5.09636 -9.47123 1.000 29.69563 100 GLY A C 1
ATOM 1434 O O . GLY A 1 100 ? -18.86162 -5.15352 -9.92237 1.000 31.29569 100 GLY A O 1
ATOM 1438 N N . SER A 1 101 ? -17.12404 -3.93952 -9.19074 1.000 31.49518 101 SER A N 1
ATOM 1439 C CA . SER A 1 101 ? -17.82818 -2.68548 -9.41438 1.000 32.36538 101 SER A CA 1
ATOM 1440 C C . SER A 1 101 ? -18.05387 -2.43734 -10.90180 1.000 36.10908 101 SER A C 1
ATOM 1441 O O . SER A 1 101 ? -19.13615 -2.00428 -11.30603 1.000 32.42507 101 SER A O 1
ATOM 1449 N N . ALA A 1 102 ? -17.04376 -2.70549 -11.72811 1.000 31.49119 102 ALA A N 1
ATOM 1450 C CA . ALA A 1 102 ? -17.18292 -2.49818 -13.16334 1.000 30.69960 102 ALA A CA 1
ATOM 1451 C C . ALA A 1 102 ? -18.22624 -3.44300 -13.75153 1.000 34.73472 102 ALA A C 1
ATOM 1452 O O . ALA A 1 102 ? -19.00870 -3.05440 -14.62179 1.000 37.15447 102 ALA A O 1
ATOM 1459 N N . VAL A 1 103 ? -18.25714 -4.68973 -13.28596 1.000 31.17478 103 VAL A N 1
ATOM 1460 C CA . VAL A 1 103 ? -19.24789 -5.64028 -13.77774 1.000 28.48654 103 VAL A CA 1
ATOM 1461 C C . VAL A 1 103 ? -20.64916 -5.19055 -13.38800 1.000 29.38909 103 VAL A C 1
ATOM 1462 O O . VAL A 1 103 ? -21.56786 -5.17870 -14.21717 1.000 31.94945 103 VAL A O 1
ATOM 1475 N N . ALA A 1 104 ? -20.83769 -4.81574 -12.11728 1.000 31.76417 104 ALA A N 1
ATOM 1476 C CA . ALA A 1 104 ? -22.16261 -4.39926 -11.66408 1.000 28.40295 104 ALA A CA 1
ATOM 1477 C C . ALA A 1 104 ? -22.65414 -3.17822 -12.44163 1.000 34.26682 104 ALA A C 1
ATOM 1478 O O . ALA A 1 104 ? -23.84661 -3.07595 -12.76467 1.000 31.38859 104 ALA A O 1
ATOM 1485 N N . ASP A 1 105 ? -21.75123 -2.24030 -12.74916 1.000 31.41763 105 ASP A N 1
ATOM 1486 C CA . ASP A 1 105 ? -22.14116 -1.06573 -13.52706 1.000 39.60971 105 ASP A CA 1
ATOM 1487 C C . ASP A 1 105 ? -22.68884 -1.47359 -14.89093 1.000 34.08941 105 ASP A C 1
ATOM 1488 O O . ASP A 1 105 ? -23.72500 -0.97157 -15.33669 1.000 37.79554 105 ASP A O 1
ATOM 1497 N N . LYS A 1 106 ? -22.00482 -2.39414 -15.57069 1.000 38.19305 106 LYS A N 1
ATOM 1498 C CA . LYS A 1 106 ? -22.46376 -2.81719 -16.89395 1.000 38.06457 106 LYS A CA 1
ATOM 1499 C C . LYS A 1 106 ? -23.77374 -3.57448 -16.80043 1.000 36.57831 106 LYS A C 1
ATOM 1500 O O . LYS A 1 106 ? -24.66021 -3.39193 -17.64013 1.000 40.70072 106 LYS A O 1
ATOM 1519 N N . LEU A 1 107 ? -23.91989 -4.43283 -15.78589 1.000 37.29568 107 LEU A N 1
ATOM 1520 C CA . LEU A 1 107 ? -25.17879 -5.15168 -15.61191 1.000 33.18324 107 LEU A CA 1
ATOM 1521 C C . LEU A 1 107 ? -26.31497 -4.18363 -15.31425 1.000 35.14893 107 LEU A C 1
ATOM 1522 O O . LEU A 1 107 ? -27.42580 -4.33856 -15.82846 1.000 38.49157 107 LEU A O 1
ATOM 1538 N N . ASP A 1 108 ? -26.06082 -3.18374 -14.47080 1.000 34.75022 108 ASP A N 1
ATOM 1539 C CA . ASP A 1 108 ? -27.08480 -2.18917 -14.16951 1.000 34.49282 108 ASP A CA 1
ATOM 1540 C C . ASP A 1 108 ? -27.53201 -1.48283 -15.44359 1.000 37.91153 108 ASP A C 1
ATOM 1541 O O . ASP A 1 108 ? -28.72984 -1.32653 -15.69780 1.000 34.74827 108 ASP A O 1
ATOM 1550 N N . ASN A 1 109 ? -26.57577 -1.05293 -16.25948 1.000 43.96538 109 ASN A N 1
ATOM 1551 C CA . ASN A 1 109 ? -26.86015 -0.35427 -17.51244 1.000 43.47975 109 ASN A CA 1
ATOM 1552 C C . ASN A 1 109 ? -27.79553 0.83044 -17.28686 1.000 38.08081 109 ASN A C 1
ATOM 1553 O O . ASN A 1 109 ? -28.82643 0.97930 -17.94643 1.000 40.53537 109 ASN A O 1
ATOM 1564 N N . SER A 1 110 ? -27.42917 1.66724 -16.31704 1.000 39.07781 110 SER A N 1
ATOM 1565 C CA . SER A 1 110 ? -28.11294 2.92470 -16.02018 1.000 37.03181 110 SER A CA 1
ATOM 1566 C C . SER A 1 110 ? -29.52433 2.73680 -15.47578 1.000 33.99058 110 SER A C 1
ATOM 1567 O O . SER A 1 110 ? -30.30737 3.68179 -15.44374 1.000 42.75748 110 SER A O 1
ATOM 1575 N N . ARG A 1 111 ? -29.87877 1.52597 -15.05620 1.000 29.61782 111 ARG A N 1
ATOM 1576 C CA . ARG A 1 111 ? -31.19701 1.29747 -14.47561 1.000 34.67852 111 ARG A CA 1
ATOM 1577 C C . ARG A 1 111 ? -31.26498 1.66771 -12.99177 1.000 34.82747 111 ARG A C 1
ATOM 1578 O O . ARG A 1 111 ? -32.36261 1.82033 -12.44918 1.000 29.27739 111 ARG A O 1
ATOM 1599 N N . SER A 1 112 ? -30.12208 1.80149 -12.32108 1.000 38.01769 112 SER A N 1
ATOM 1600 C CA . SER A 1 112 ? -30.08172 2.22573 -10.91904 1.000 33.56906 112 SER A CA 1
ATOM 1601 C C . SER A 1 112 ? -30.78840 1.23133 -10.00649 1.000 30.35480 112 SER A C 1
ATOM 1602 O O . SER A 1 112 ? -31.53362 1.61810 -9.10803 1.000 36.39386 112 SER A O 1
ATOM 1610 N N . ILE A 1 113 ? -30.55788 -0.05742 -10.24261 1.000 27.40562 113 ILE A N 1
ATOM 1611 C CA . ILE A 1 113 ? -31.07090 -1.11198 -9.37502 1.000 26.30219 113 ILE A CA 1
ATOM 1612 C C . ILE A 1 113 ? -29.97263 -1.93848 -8.72477 1.000 28.16185 113 ILE A C 1
ATOM 1613 O O . ILE A 1 113 ? -30.27742 -2.74642 -7.83774 1.000 31.83638 113 ILE A O 1
ATOM 1629 N N . LEU A 1 114 ? -28.71914 -1.78834 -9.13611 1.000 26.95704 114 LEU A N 1
ATOM 1630 C CA . LEU A 1 114 ? -27.60049 -2.56011 -8.60373 1.000 30.40365 114 LEU A CA 1
ATOM 1631 C C . LEU A 1 114 ? -26.54765 -1.64281 -7.98659 1.000 28.30216 114 LEU A C 1
ATOM 1632 O O . LEU A 1 114 ? -25.34694 -1.91749 -8.05735 1.000 31.89410 114 LEU A O 1
ATOM 1648 N N . LYS A 1 115 ? -26.98457 -0.54607 -7.37376 1.000 26.51793 115 LYS A N 1
ATOM 1649 C CA . LYS A 1 115 ? -26.05144 0.44474 -6.85545 1.000 28.80530 115 LYS A CA 1
ATOM 1650 C C . LYS A 1 115 ? -25.43795 0.04571 -5.52170 1.000 26.98081 115 LYS A C 1
ATOM 1651 O O . LYS A 1 115 ? -24.38297 0.57505 -5.16149 1.000 29.08978 115 LYS A O 1
ATOM 1670 N N . ARG A 1 116 ? -26.05069 -0.87598 -4.79380 1.000 26.12772 116 ARG A N 1
ATOM 1671 C CA . ARG A 1 116 ? -25.52930 -1.29502 -3.49306 1.000 34.17401 116 ARG A CA 1
ATOM 1672 C C . ARG A 1 116 ? -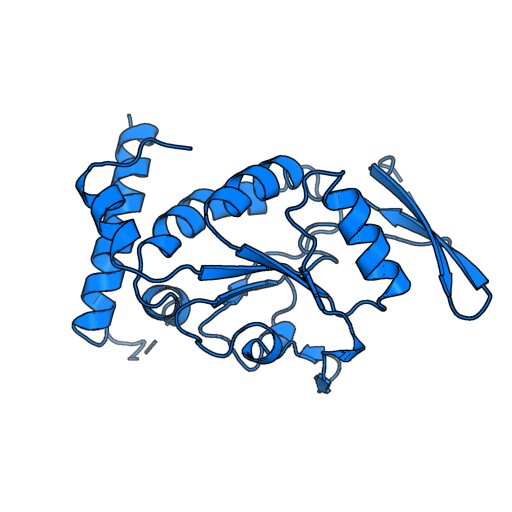24.67424 -2.54262 -3.66471 1.000 32.61643 116 ARG A C 1
ATOM 1673 O O . ARG A 1 116 ? -25.17896 -3.57650 -4.11267 1.000 25.22311 116 ARG A O 1
ATOM 1694 N N . ARG A 1 117 ? -23.39115 -2.44759 -3.29655 1.000 25.64806 117 ARG A N 1
ATOM 1695 C CA . ARG A 1 117 ? -22.44297 -3.51833 -3.55815 1.000 28.82832 117 ARG A CA 1
ATOM 1696 C C . ARG A 1 117 ? -21.54868 -3.75569 -2.35099 1.000 33.58355 117 ARG A C 1
ATOM 1697 O O . ARG A 1 117 ? -21.22020 -2.82864 -1.60080 1.000 27.83825 117 ARG A O 1
ATOM 1718 N N . TYR A 1 118 ? -21.14706 -5.01854 -2.18986 1.000 27.43625 118 TYR A N 1
ATOM 1719 C CA . TYR A 1 118 ? -20.14204 -5.44461 -1.22051 1.000 30.68180 118 TYR A CA 1
ATOM 1720 C C . TYR A 1 118 ? -19.19279 -6.38365 -1.94157 1.000 29.57630 118 TYR A C 1
ATOM 1721 O O . TYR A 1 118 ? -19.62514 -7.16290 -2.79968 1.000 25.23477 118 TYR A O 1
ATOM 1739 N N . TYR A 1 119 ? -17.91122 -6.30173 -1.60115 1.000 29.00220 119 TYR A N 1
ATOM 1740 C CA . TYR A 1 119 ? -16.88080 -6.99353 -2.36001 1.000 28.27097 119 TYR A CA 1
ATOM 1741 C C . TYR A 1 119 ? -16.03945 -7.87022 -1.43146 1.000 30.26240 119 TYR A C 1
ATOM 1742 O O . TYR A 1 119 ? -16.44990 -8.23609 -0.32567 1.000 30.88841 119 TYR A O 1
ATOM 1760 N N . ARG A 1 120 ? -14.82396 -8.20834 -1.87860 1.000 30.21047 120 ARG A N 1
ATOM 1761 C CA . ARG A 1 120 ? -14.00079 -9.17476 -1.15935 1.000 30.51505 120 ARG A CA 1
ATOM 1762 C C . ARG A 1 120 ? -13.66933 -8.69537 0.24302 1.000 34.95077 120 ARG A C 1
ATOM 1763 O O . ARG A 1 120 ? -13.62770 -9.49717 1.18114 1.000 33.03994 120 ARG A O 1
ATOM 1784 N N . GLN A 1 121 ? -13.43197 -7.39194 0.40879 1.000 30.66350 121 GLN A N 1
ATOM 1785 C CA . GLN A 1 121 ? -13.04463 -6.87322 1.71711 1.000 33.76367 121 GLN A CA 1
ATOM 1786 C C . GLN A 1 121 ? -14.12593 -7.08401 2.76282 1.000 36.05384 121 GLN A C 1
ATOM 1787 O O . GLN A 1 121 ? -13.85538 -6.94865 3.95631 1.000 39.04316 121 GLN A O 1
ATOM 1801 N N . HIS A 1 122 ? -15.34861 -7.40402 2.34891 1.000 31.38768 122 HIS A N 1
ATOM 1802 C CA . HIS A 1 122 ? -16.43621 -7.70254 3.27702 1.000 32.76535 122 HIS A CA 1
ATOM 1803 C C . HIS A 1 122 ? -16.65117 -9.19638 3.46552 1.000 37.63257 122 HIS A C 1
ATOM 1804 O O . HIS A 1 122 ? -17.59000 -9.59368 4.17208 1.000 33.08723 122 HIS A O 1
ATOM 1818 N N . CYS A 1 123 ? -15.80442 -10.02808 2.86056 1.000 39.75069 123 CYS A N 1
ATOM 1819 C CA . CYS A 1 123 ? -15.87036 -11.47474 3.00792 1.000 39.05683 123 CYS A CA 1
ATOM 1820 C C . CYS A 1 123 ? -14.79502 -11.94334 3.98406 1.000 43.34241 123 CYS A C 1
ATOM 1821 O O . CYS A 1 123 ? -13.84518 -11.21889 4.28231 1.000 46.10462 123 CYS A O 1
ATOM 1829 N N . THR A 1 124 ? -14.95272 -13.17690 4.47035 1.000 45.68936 124 THR A N 1
ATOM 1830 C CA . THR A 1 124 ? -13.94191 -13.84544 5.28524 1.000 56.02432 124 THR A CA 1
ATOM 1831 C C . THR A 1 124 ? -13.63042 -15.20134 4.66241 1.000 50.79990 124 THR A C 1
ATOM 1832 O O . THR A 1 124 ? -14.54321 -15.99731 4.40913 1.000 46.45670 124 THR A O 1
ATOM 1843 N N . LEU A 1 125 ? -12.34728 -15.45927 4.41857 1.000 51.90707 125 LEU A N 1
ATOM 1844 C CA . LEU A 1 125 ? -11.90391 -16.67528 3.74828 1.000 51.97793 125 LEU A CA 1
ATOM 1845 C C . LEU A 1 125 ? -11.73795 -17.78568 4.77747 1.000 52.30374 125 LEU A C 1
ATOM 1846 O O . LEU A 1 125 ? -10.95830 -17.64761 5.72145 1.000 51.50608 125 LEU A O 1
ATOM 1862 N N . GLU A 1 126 ? -12.46729 -18.88457 4.58801 1.000 50.38207 126 GLU A N 1
ATOM 1863 C CA . GLU A 1 126 ? -12.42252 -20.02646 5.49359 1.000 49.13338 126 GLU A CA 1
ATOM 1864 C C . GLU A 1 126 ? -12.48249 -21.30026 4.66664 1.000 57.07355 126 GLU A C 1
ATOM 1865 O O . GLU A 1 126 ? -13.45246 -21.51292 3.92679 1.000 43.58734 126 GLU A O 1
ATOM 1877 N N . LEU A 1 127 ? -11.45014 -22.14311 4.80336 1.000 56.09938 127 LEU A N 1
ATOM 1878 C CA . LEU A 1 127 ? -11.36475 -23.41272 4.08146 1.000 51.04115 127 LEU A CA 1
ATOM 1879 C C . LEU A 1 127 ? -11.45417 -23.19456 2.57331 1.000 53.95976 127 LEU A C 1
ATOM 1880 O O . LEU A 1 127 ? -12.07316 -23.97547 1.84436 1.000 50.08176 127 LEU A O 1
ATOM 1896 N N . GLY A 1 128 ? -10.82564 -22.12306 2.09956 1.000 53.98323 128 GLY A N 1
ATOM 1897 C CA . GLY A 1 128 ? -10.80411 -21.82406 0.68465 1.000 59.52076 128 GLY A CA 1
ATOM 1898 C C . GLY A 1 128 ? -12.06840 -21.22017 0.12683 1.000 53.74767 128 GLY A C 1
ATOM 1899 O O . GLY A 1 128 ? -12.16814 -21.05781 -1.09395 1.000 59.41868 128 GLY A O 1
ATOM 1903 N N . SER A 1 129 ? -13.03466 -20.88669 0.97433 1.000 50.23733 129 SER A N 1
ATOM 1904 C CA . SER A 1 129 ? -14.30326 -20.31400 0.55322 1.000 48.73553 129 SER A CA 1
ATOM 1905 C C . SER A 1 129 ? -14.47744 -18.92952 1.16540 1.000 41.58595 129 SER A C 1
ATOM 1906 O O . SER A 1 129 ? -14.20663 -18.71804 2.34963 1.000 46.02030 129 SER A O 1
ATOM 1914 N N . TYR A 1 130 ? -14.91185 -17.98252 0.34472 1.000 44.26230 130 TYR A N 1
ATOM 1915 C CA . TYR A 1 130 ? -15.22755 -16.63916 0.81054 1.000 41.44456 130 TYR A CA 1
ATOM 1916 C C . TYR A 1 130 ? -16.64900 -16.63874 1.35660 1.000 37.80513 130 TYR A C 1
ATOM 1917 O O . TYR A 1 130 ? -17.61180 -16.71240 0.58909 1.000 37.29658 130 TYR A O 1
ATOM 1935 N N . ILE A 1 131 ? -16.78717 -16.56828 2.67486 1.000 37.10137 131 ILE A N 1
ATOM 1936 C CA . ILE A 1 131 ? -18.10300 -16.52038 3.29954 1.000 34.06515 131 ILE A CA 1
ATOM 1937 C C . ILE A 1 131 ? -18.61074 -15.08669 3.28179 1.000 36.45921 131 ILE A C 1
ATOM 1938 O O . ILE A 1 131 ? -17.85584 -14.13761 3.54871 1.000 36.16631 131 ILE A O 1
ATOM 1954 N N . LYS A 1 132 ? -19.89935 -14.92814 2.98737 1.000 31.50821 132 LYS A N 1
ATOM 1955 C CA . LYS A 1 132 ? -20.54649 -13.62357 2.91191 1.000 35.02948 132 LYS A CA 1
ATOM 1956 C C . LYS A 1 132 ? -21.50237 -13.49305 4.09395 1.000 33.78390 132 LYS A C 1
ATOM 1957 O O . LYS A 1 132 ? -22.57364 -14.11035 4.11204 1.000 35.44568 132 LYS A O 1
ATOM 1976 N N . ASP A 1 133 ? -21.11375 -12.68697 5.07750 1.000 36.18155 133 ASP A N 1
ATOM 1977 C CA . ASP A 1 133 ? -21.91202 -12.49633 6.28878 1.000 35.52124 133 ASP A CA 1
ATOM 1978 C C . ASP A 1 133 ? -23.07901 -11.57930 5.96228 1.000 31.90390 133 ASP A C 1
ATOM 1979 O O . ASP A 1 133 ? -22.88911 -10.37755 5.76364 1.000 30.83104 133 ASP A O 1
ATOM 1988 N N . LEU A 1 134 ? -24.28603 -12.15000 5.89641 1.000 34.71947 134 LEU A N 1
ATOM 1989 C CA . LEU A 1 134 ? -25.44486 -11.36894 5.48309 1.000 33.05335 134 LEU A CA 1
ATOM 1990 C C . LEU A 1 134 ? -25.70799 -10.21586 6.43546 1.000 27.96462 134 LEU A C 1
ATOM 1991 O O . LEU A 1 134 ? -26.27951 -9.20537 6.02492 1.000 29.68273 134 LEU A O 1
ATOM 2007 N N . SER A 1 135 ? -25.30678 -10.34576 7.70477 1.000 32.78293 135 SER A N 1
ATOM 2008 C CA . SER A 1 135 ? -25.55057 -9.28755 8.67734 1.000 33.09129 135 SER A CA 1
ATOM 2009 C C . SER A 1 135 ? -24.82539 -8.00454 8.30066 1.000 34.10583 135 SER A C 1
ATOM 2010 O O . SER A 1 135 ? -25.18773 -6.93550 8.79290 1.000 30.98043 135 SER A O 1
ATOM 2018 N N . VAL A 1 136 ? -23.79329 -8.08996 7.45802 1.000 32.28856 136 VAL A N 1
ATOM 2019 C CA . VAL A 1 136 ? -23.15707 -6.88452 6.93097 1.000 34.01745 136 VAL A CA 1
ATOM 2020 C C . VAL A 1 136 ? -24.14896 -6.09322 6.08549 1.000 29.71405 136 VAL A C 1
ATOM 2021 O O . VAL A 1 136 ? -24.10136 -4.85948 6.02441 1.000 29.54443 136 VAL A O 1
ATOM 2034 N N . VAL A 1 137 ? -25.04081 -6.78637 5.40040 1.000 24.15571 137 VAL A N 1
ATOM 2035 C CA . VAL A 1 137 ? -26.04115 -6.13505 4.55453 1.000 30.07670 137 VAL A CA 1
ATOM 2036 C C . VAL A 1 137 ? -27.26557 -5.73535 5.36516 1.000 32.52646 137 VAL A C 1
ATOM 2037 O O . VAL A 1 137 ? -27.73186 -4.59389 5.29934 1.000 25.93909 137 VAL A O 1
ATOM 2050 N N . HIS A 1 138 ? -27.78502 -6.67226 6.15417 1.000 29.73286 138 HIS A N 1
ATOM 2051 C CA . HIS A 1 138 ? -29.00770 -6.46102 6.92379 1.000 31.84214 138 HIS A CA 1
ATOM 2052 C C . HIS A 1 138 ? -29.02939 -7.50312 8.02610 1.000 30.95602 138 HIS A C 1
ATOM 2053 O O . HIS A 1 138 ? -28.92087 -8.70005 7.73465 1.000 30.73339 138 HIS A O 1
ATOM 2067 N N . SER A 1 139 ? -29.17205 -7.06051 9.27481 1.000 26.88637 139 SER A N 1
ATOM 2068 C CA . SER A 1 139 ? -29.11574 -7.97605 10.40699 1.000 37.03511 139 SER A CA 1
ATOM 2069 C C . SER A 1 139 ? -30.46875 -8.57988 10.76239 1.000 35.36085 139 SER A C 1
ATOM 2070 O O . SER A 1 139 ? -30.52029 -9.47634 11.60786 1.000 41.97776 139 SER A O 1
ATOM 2078 N N . ASP A 1 140 ? -31.55739 -8.10243 10.16482 1.000 35.06396 140 ASP A N 1
ATOM 2079 C CA . ASP A 1 140 ? -32.87692 -8.71043 10.34246 1.000 32.71060 140 ASP A CA 1
ATOM 2080 C C . ASP A 1 140 ? -32.97668 -9.88907 9.38532 1.000 29.83707 140 ASP A C 1
ATOM 2081 O O . ASP A 1 140 ? -33.32409 -9.73749 8.21808 1.000 30.31913 140 ASP A O 1
ATOM 2090 N N . LEU A 1 141 ? -32.66342 -11.08611 9.89059 1.000 26.63177 141 LEU A N 1
ATOM 2091 C CA . LEU A 1 141 ? -32.56399 -12.26320 9.03362 1.000 25.08892 141 LEU A CA 1
ATOM 2092 C C . LEU A 1 141 ? -33.91515 -12.77349 8.55455 1.000 32.70295 141 LEU A C 1
ATOM 2093 O O . LEU A 1 141 ? -33.96343 -13.71135 7.73442 1.000 30.38734 141 LEU A O 1
ATOM 2109 N N . SER A 1 142 ? -35.01774 -12.17570 9.00705 1.000 30.23380 142 SER A N 1
ATOM 2110 C CA . SER A 1 142 ? -36.31862 -12.53824 8.45330 1.000 29.96289 142 SER A CA 1
ATOM 2111 C C . SER A 1 142 ? -36.56613 -11.93273 7.07321 1.000 28.16079 142 SER A C 1
ATOM 2112 O O . SER A 1 142 ? -37.51015 -12.34654 6.39427 1.000 28.09602 142 SER A O 1
ATOM 2120 N N . SER A 1 143 ? -35.74471 -10.97443 6.64676 1.000 24.76723 143 SER A N 1
ATOM 2121 C CA . SER A 1 143 ? -36.07247 -10.14205 5.49258 1.000 28.69194 143 SER A CA 1
ATOM 2122 C C . SER A 1 143 ? -34.90326 -10.00469 4.53031 1.000 30.42628 143 SER A C 1
ATOM 2123 O O . SER A 1 143 ? -34.79325 -8.99503 3.81494 1.000 26.69525 143 SER A O 1
ATOM 2131 N N . ILE A 1 144 ? -34.03435 -11.01103 4.47033 1.000 27.81615 144 ILE A N 1
ATOM 2132 C CA . ILE A 1 144 ? -32.90337 -10.98218 3.55302 1.000 22.49007 144 ILE A CA 1
ATOM 2133 C C . ILE A 1 144 ? -32.69358 -12.37774 2.98854 1.000 27.09109 144 ILE A C 1
ATOM 2134 O O . ILE A 1 144 ? -32.75054 -13.36961 3.71978 1.000 25.18457 144 ILE A O 1
ATOM 2150 N N . VAL A 1 145 ? -32.44548 -12.44304 1.68201 1.000 23.84437 145 VAL A N 1
ATOM 2151 C CA . VAL A 1 145 ? -32.23952 -13.67939 0.93640 1.000 26.78265 145 VAL A CA 1
ATOM 2152 C C . VAL A 1 145 ? -30.98196 -13.51817 0.09984 1.000 24.71395 145 VAL A C 1
ATOM 2153 O O . VAL A 1 145 ? -30.65682 -12.41516 -0.34158 1.000 27.23215 145 VAL A O 1
ATOM 2166 N N . ILE A 1 146 ? -30.26354 -14.62044 -0.11749 1.000 23.63035 146 ILE A N 1
ATOM 2167 C CA . ILE A 1 146 ? -29.04985 -14.59309 -0.92926 1.000 23.64146 146 ILE A CA 1
ATOM 2168 C C . ILE A 1 146 ? -29.14849 -15.65372 -2.01263 1.000 27.62854 146 ILE A C 1
ATOM 2169 O O . ILE A 1 146 ? -29.48542 -16.80817 -1.72591 1.000 25.81258 146 ILE A O 1
ATOM 2185 N N . LEU A 1 147 ? -28.85607 -15.25784 -3.25058 1.000 25.98604 147 LEU A N 1
ATOM 2186 C CA . LEU A 1 147 ? -28.77573 -16.15394 -4.39372 1.000 22.81226 147 LEU A CA 1
ATOM 2187 C C . LEU A 1 147 ? -27.31431 -16.27839 -4.79951 1.000 25.09966 147 LEU A C 1
ATOM 2188 O O . LEU A 1 147 ? -26.69647 -15.28624 -5.20105 1.000 26.85666 147 LEU A O 1
ATOM 2204 N N . ASP A 1 148 ? -26.75943 -17.48105 -4.66792 1.000 24.09059 148 ASP A N 1
ATOM 2205 C CA . ASP A 1 148 ? -25.33009 -17.67604 -4.83697 1.000 27.54175 148 ASP A CA 1
ATOM 2206 C C . ASP A 1 148 ? -25.06962 -19.08849 -5.32727 1.000 28.77301 148 ASP A C 1
ATOM 2207 O O . ASP A 1 148 ? -25.65001 -20.04610 -4.81468 1.000 28.40615 148 ASP A O 1
ATOM 2216 N N . ASN A 1 149 ? -24.18409 -19.20474 -6.32115 1.000 24.32700 149 ASN A N 1
ATOM 2217 C CA . ASN A 1 149 ? -23.80868 -20.50416 -6.85371 1.000 25.49946 149 ASN A CA 1
ATOM 2218 C C . ASN A 1 149 ? -22.83258 -21.24193 -5.95853 1.000 34.90097 149 ASN A C 1
ATOM 2219 O O . ASN A 1 149 ? -22.67134 -22.46178 -6.11309 1.000 31.16388 149 ASN A O 1
ATOM 2230 N N . SER A 1 150 ? -22.17611 -20.53704 -5.02776 1.000 24.24375 150 SER A N 1
ATOM 2231 C CA . SER A 1 150 ? -21.17830 -21.16762 -4.17683 1.000 33.28729 150 SER A CA 1
ATOM 2232 C C . SER A 1 150 ? -21.79348 -21.47426 -2.82938 1.000 31.55521 150 SER A C 1
ATOM 2233 O O . SER A 1 150 ? -22.09266 -20.53488 -2.07651 1.000 34.03345 150 SER A O 1
ATOM 2241 N N . PRO A 1 151 ? -21.99438 -22.74583 -2.46913 1.000 35.16668 151 PRO A N 1
ATOM 2242 C CA . PRO A 1 151 ? -22.60758 -23.03588 -1.15805 1.000 33.12363 151 PRO A CA 1
ATOM 2243 C C . PRO A 1 151 ? -21.79471 -22.51361 0.01304 1.000 35.82885 151 PRO A C 1
ATOM 2244 O O . PRO A 1 151 ? -22.36142 -22.17856 1.06037 1.000 32.22864 151 PRO A O 1
ATOM 2255 N N . GLY A 1 152 ? -20.47517 -22.43176 -0.12437 1.000 34.38264 152 GLY A N 1
ATOM 2256 C CA . GLY A 1 152 ? -19.66808 -21.88488 0.94817 1.000 33.20483 152 GLY A CA 1
ATOM 2257 C C . GLY A 1 152 ? -19.94246 -20.42701 1.23739 1.000 34.89372 152 GLY A C 1
ATOM 2258 O O . GLY A 1 152 ? -19.65820 -19.95735 2.34300 1.000 34.77331 152 GLY A O 1
ATOM 2262 N N . ALA A 1 153 ? -20.50098 -19.69732 0.27194 1.000 31.45831 153 ALA A N 1
ATOM 2263 C CA . ALA A 1 153 ? -20.73895 -18.27143 0.47569 1.000 30.79742 153 ALA A CA 1
ATOM 2264 C C . ALA A 1 153 ? -21.74978 -18.01839 1.58666 1.000 32.61754 153 ALA A C 1
ATOM 2265 O O . ALA A 1 153 ? -21.63425 -17.02832 2.30843 1.000 34.01498 153 ALA A O 1
ATOM 2272 N N . TYR A 1 154 ? -22.74611 -18.88649 1.73890 1.000 36.00742 154 TYR A N 1
ATOM 2273 C CA . TYR A 1 154 ? -23.75486 -18.75446 2.78443 1.000 29.49218 154 TYR A CA 1
ATOM 2274 C C . TYR A 1 154 ? -23.61703 -19.85382 3.83716 1.000 31.11896 154 TYR A C 1
ATOM 2275 O O . TYR A 1 154 ? -24.60243 -20.34858 4.38036 1.000 30.87206 154 TYR A O 1
ATOM 2293 N N . ARG A 1 155 ? -22.37987 -20.24547 4.13643 1.000 32.09061 155 ARG A N 1
ATOM 2294 C CA . ARG A 1 155 ? -22.14691 -21.24895 5.16688 1.000 32.08121 155 ARG A CA 1
ATOM 2295 C C . ARG A 1 155 ? -22.73994 -20.82443 6.50907 1.000 38.85038 155 ARG A C 1
ATOM 2296 O O . ARG A 1 155 ? -23.19048 -21.67291 7.28596 1.000 36.28229 155 ARG A O 1
ATOM 2317 N N . SER A 1 156 ? -22.75352 -19.52613 6.79822 1.000 33.78230 156 SER A N 1
ATOM 2318 C CA . SER A 1 156 ? -23.23980 -19.02839 8.07806 1.000 42.97146 156 SER A CA 1
ATOM 2319 C C . SER A 1 156 ? -24.71377 -18.64984 8.06509 1.000 40.17702 156 SER A C 1
ATOM 2320 O O . SER A 1 156 ? -25.25819 -18.33511 9.13445 1.000 35.30886 156 SER A O 1
ATOM 2328 N N . HIS A 1 157 ? -25.36561 -18.66393 6.89782 1.000 31.16107 157 HIS A N 1
ATOM 2329 C CA . HIS A 1 157 ? -26.77478 -18.28076 6.78312 1.000 29.90777 157 HIS A CA 1
ATOM 2330 C C . HIS A 1 157 ? -27.50200 -19.22617 5.83427 1.000 33.51655 157 HIS A C 1
ATOM 2331 O O . HIS A 1 157 ? -28.14460 -18.79893 4.86882 1.000 29.13427 157 HIS A O 1
ATOM 2345 N N . PRO A 1 158 ? -27.43981 -20.53235 6.09975 1.000 33.53328 158 PRO A N 1
ATOM 2346 C CA . PRO A 1 158 ? -28.09643 -21.48360 5.18468 1.000 35.02323 158 PRO A CA 1
ATOM 2347 C C . PRO A 1 158 ? -29.59925 -21.28792 5.09568 1.000 35.94844 158 PRO A C 1
ATOM 2348 O O . PRO A 1 158 ? -30.19024 -21.53055 4.03220 1.000 35.00417 158 PRO A O 1
ATOM 2359 N N . ASP A 1 159 ? -30.23707 -20.84059 6.17815 1.000 30.07903 159 ASP A N 1
ATOM 2360 C CA . ASP A 1 159 ? -31.68213 -20.65517 6.18395 1.000 31.45880 159 ASP A CA 1
ATOM 2361 C C . ASP A 1 159 ? -32.13477 -19.46930 5.34007 1.000 30.54776 159 ASP A C 1
ATOM 2362 O O . ASP A 1 159 ? -33.34337 -19.24978 5.21995 1.000 30.80952 159 ASP A O 1
ATOM 2371 N N . ASN A 1 160 ? -31.20729 -18.69569 4.78149 1.000 31.10121 160 ASN A N 1
ATOM 2372 C CA . ASN A 1 160 ? -31.54171 -17.52267 3.98337 1.000 27.35749 160 ASN A CA 1
ATOM 2373 C C . ASN A 1 160 ? -31.10493 -17.66618 2.53073 1.000 27.05509 160 ASN A C 1
ATOM 2374 O O . ASN A 1 160 ? -31.12808 -16.68004 1.79293 1.000 30.17960 160 ASN A O 1
ATOM 2385 N N . ALA A 1 161 ? -30.72350 -18.86449 2.09800 1.000 27.15526 161 ALA A N 1
ATOM 2386 C CA . ALA A 1 161 ? -30.03378 -19.05512 0.83314 1.000 30.47286 161 ALA A CA 1
ATOM 2387 C C . ALA A 1 161 ? -30.92823 -19.74114 -0.18916 1.000 32.90850 161 ALA A C 1
ATOM 2388 O O . ALA A 1 161 ? -31.68853 -20.65361 0.14540 1.000 26.86341 161 ALA A O 1
ATOM 2395 N N . ILE A 1 162 ? -30.81451 -19.30061 -1.43645 1.000 25.84669 162 ILE A N 1
ATOM 2396 C CA . ILE A 1 162 ? -31.39214 -19.97247 -2.59191 1.000 30.00021 162 ILE A CA 1
ATOM 2397 C C . ILE A 1 162 ? -30.23121 -20.50448 -3.42724 1.000 27.06511 162 ILE A C 1
ATOM 2398 O O . ILE A 1 162 ? -29.49147 -19.70765 -4.02423 1.000 30.70152 162 ILE A O 1
ATOM 2414 N N . PRO A 1 163 ? -30.02740 -21.81904 -3.49775 1.000 29.81398 163 PRO A N 1
ATOM 2415 C CA . PRO A 1 163 ? -28.95554 -22.34343 -4.34811 1.000 27.55548 163 PRO A CA 1
ATOM 2416 C C . PRO A 1 163 ? -29.30334 -22.20770 -5.82112 1.000 33.44772 163 PRO A C 1
ATOM 2417 O O . PRO A 1 163 ? -30.47274 -22.19605 -6.21509 1.000 31.97953 163 PRO A O 1
ATOM 2428 N N . ILE A 1 164 ? -28.26184 -22.10803 -6.63987 1.000 31.86634 164 ILE A N 1
ATOM 2429 C CA . ILE A 1 164 ? -28.42257 -22.04199 -8.08811 1.000 26.75435 164 ILE A CA 1
ATOM 2430 C C . ILE A 1 164 ? -27.22811 -22.72922 -8.73140 1.000 28.53796 164 ILE A C 1
ATOM 2431 O O . ILE A 1 164 ? -26.10064 -22.62766 -8.24981 1.000 26.76697 164 ILE A O 1
ATOM 2447 N N . LYS A 1 165 ? -27.48101 -23.43031 -9.82813 1.000 29.52244 165 LYS A N 1
ATOM 2448 C CA . LYS A 1 165 ? -26.40788 -24.10120 -10.54529 1.000 30.41106 165 LYS A CA 1
ATOM 2449 C C . LYS A 1 165 ? -25.40954 -23.08264 -11.07019 1.000 28.36008 165 LYS A C 1
ATOM 2450 O O . LYS A 1 165 ? -25.78718 -22.00779 -11.53795 1.000 27.63471 165 LYS A O 1
ATOM 2469 N N . SER A 1 166 ? -24.12546 -23.41791 -10.96675 1.000 26.60208 166 SER A N 1
ATOM 2470 C CA . SER A 1 166 ? -23.08526 -22.57250 -11.53880 1.000 27.65433 166 SER A CA 1
ATOM 2471 C C . SER A 1 166 ? -23.24742 -22.49520 -13.05319 1.000 27.26972 166 SER A C 1
ATOM 2472 O O . SER A 1 166 ? -23.55363 -23.49223 -13.71186 1.000 28.49750 166 SER A O 1
ATOM 2480 N N . TRP A 1 167 ? -23.02101 -21.31014 -13.61227 1.000 26.34068 167 TRP A N 1
ATOM 2481 C CA . TRP A 1 167 ? -23.15669 -21.10059 -15.04712 1.000 27.82720 167 TRP A CA 1
ATOM 2482 C C . TRP A 1 167 ? -21.82728 -20.66258 -15.64196 1.000 30.80282 167 TRP A C 1
ATOM 2483 O O . TRP A 1 167 ? -21.19850 -19.72640 -15.13913 1.000 30.17099 167 TRP A O 1
ATOM 2504 N N . PHE A 1 168 ? -21.41743 -21.32618 -16.71808 1.000 25.79541 168 PHE A N 1
ATOM 2505 C CA . PHE A 1 168 ? -20.19743 -20.99126 -17.42890 1.000 31.25841 168 PHE A CA 1
ATOM 2506 C C . PHE A 1 168 ? -20.44578 -20.58652 -18.86949 1.000 27.09937 168 PHE A C 1
ATOM 2507 O O . PHE A 1 168 ? -19.85157 -19.61440 -19.33037 1.000 34.75908 168 PHE A O 1
ATOM 2524 N N . SER A 1 169 ? -21.32107 -21.28709 -19.58982 1.000 35.80864 169 SER A N 1
ATOM 2525 C CA . SER A 1 169 ? -21.54335 -20.95041 -20.99223 1.000 36.71953 169 SER A CA 1
ATOM 2526 C C . SER A 1 169 ? -22.78857 -21.58014 -21.60246 1.000 37.31535 169 SER A C 1
ATOM 2527 O O . SER A 1 169 ? -23.14528 -21.25326 -22.73471 1.000 39.89272 169 SER A O 1
ATOM 2535 N N . ASP A 1 170 ? -23.45922 -22.45628 -20.87478 1.000 29.34542 170 ASP A N 1
ATOM 2536 C CA . ASP A 1 170 ? -24.60417 -23.18845 -21.41938 1.000 35.58125 170 ASP A CA 1
ATOM 2537 C C . ASP A 1 170 ? -25.68110 -22.23622 -21.92831 1.000 32.20098 170 ASP A C 1
ATOM 2538 O O . ASP A 1 170 ? -26.39842 -21.62127 -21.12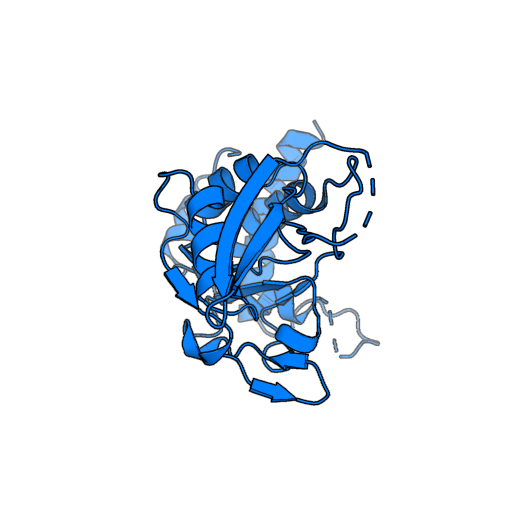794 1.000 26.97617 170 ASP A O 1
ATOM 2547 N N . PRO A 1 171 ? -25.85556 -22.11346 -23.24870 1.000 32.25964 171 PRO A N 1
ATOM 2548 C CA . PRO A 1 171 ? -26.83645 -21.13912 -23.76038 1.000 31.11201 171 PRO A CA 1
ATOM 2549 C C . PRO A 1 171 ? -28.28055 -21.50704 -23.47307 1.000 30.95247 171 PRO A C 1
ATOM 2550 O O .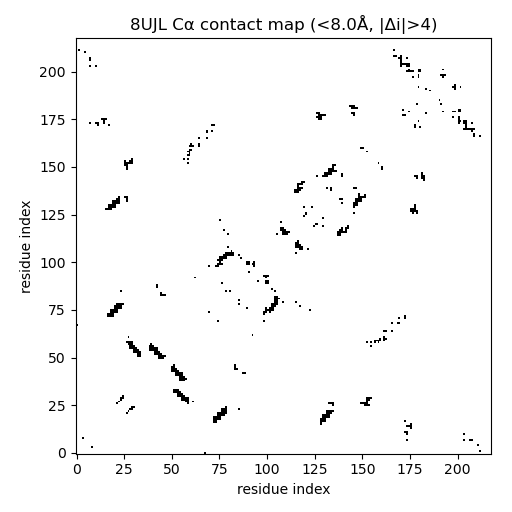 PRO A 1 171 ? -29.14569 -20.62499 -23.51916 1.000 32.08776 171 PRO A O 1
ATOM 2561 N N . SER A 1 172 ? -28.57537 -22.76333 -23.17081 1.000 31.48623 172 SER A N 1
ATOM 2562 C CA . SER A 1 172 ? -29.94578 -23.18450 -22.91005 1.000 35.60579 172 SER A CA 1
ATOM 2563 C C . SER A 1 172 ? -30.35926 -23.01400 -21.45280 1.000 31.23600 172 SER A C 1
ATOM 2564 O O . SER A 1 172 ? -31.45201 -23.44307 -21.08552 1.000 28.17122 172 SER A O 1
ATOM 2572 N N . ASP A 1 173 ? -29.51910 -22.39660 -20.62810 1.000 30.11211 173 ASP A N 1
ATOM 2573 C CA . ASP A 1 173 ? -29.82048 -22.22862 -19.21537 1.000 29.80939 173 ASP A CA 1
ATOM 2574 C C . ASP A 1 173 ? -31.02221 -21.31248 -19.01832 1.000 27.19716 173 ASP A C 1
ATOM 2575 O O . ASP A 1 173 ? -31.10022 -20.22988 -19.60326 1.000 29.99619 173 ASP A O 1
ATOM 2584 N N . THR A 1 174 ? -31.96564 -21.75521 -18.19039 1.000 27.43331 174 THR A N 1
ATOM 2585 C CA . THR A 1 174 ? -33.11055 -20.93469 -17.81043 1.000 28.86067 174 THR A CA 1
ATOM 2586 C C . THR A 1 174 ? -33.28454 -20.86294 -16.29530 1.000 33.62085 174 THR A C 1
ATOM 2587 O O . THR A 1 174 ? -34.40167 -20.62428 -15.81348 1.000 32.03149 174 THR A O 1
ATOM 2598 N N . ALA A 1 175 ? -32.20543 -21.06191 -15.53636 1.000 26.53894 175 ALA A N 1
ATOM 2599 C CA . ALA A 1 175 ? -32.31700 -21.10156 -14.08306 1.000 26.92489 175 ALA A CA 1
ATOM 2600 C C . ALA A 1 175 ? -32.89153 -19.80720 -13.52535 1.000 24.02881 175 ALA A C 1
ATOM 2601 O O . ALA A 1 175 ? -33.63754 -19.82552 -12.53862 1.000 29.05655 175 ALA A O 1
ATOM 2608 N N . LEU A 1 176 ? -32.54937 -18.66981 -14.13104 1.000 26.31958 176 LEU A N 1
ATOM 2609 C CA . LEU A 1 176 ? -33.03699 -17.39778 -13.60627 1.000 23.49014 176 LEU A CA 1
ATOM 2610 C C . LEU A 1 176 ? -34.53452 -17.24311 -13.84335 1.000 27.45172 176 LEU A C 1
ATOM 2611 O O . LEU A 1 176 ? -35.25709 -16.71733 -12.98320 1.000 27.42025 176 LEU A O 1
ATOM 2627 N N . LEU A 1 177 ? -35.02467 -17.71527 -14.98865 1.000 24.94287 177 LEU A N 1
ATOM 2628 C CA . LEU A 1 177 ? -36.46452 -17.67032 -15.23416 1.000 30.46463 177 LEU A CA 1
ATOM 2629 C C . LEU A 1 177 ? -37.20100 -18.59018 -14.27193 1.000 28.92008 177 LEU A C 1
ATOM 2630 O O . LEU A 1 177 ? -38.24837 -18.22255 -13.72803 1.000 29.02374 177 LEU A O 1
ATOM 2646 N N . ASN A 1 178 ? -36.66694 -19.79315 -14.05152 1.000 26.89189 178 ASN A N 1
ATOM 2647 C CA . ASN A 1 178 ? -37.34222 -20.76724 -13.20161 1.000 29.46769 178 ASN A CA 1
ATOM 2648 C C . ASN A 1 178 ? -37.50093 -20.27640 -11.76876 1.000 30.53791 178 ASN A C 1
ATOM 2649 O O . ASN A 1 178 ? -38.38271 -20.75573 -11.05875 1.000 30.40291 178 ASN A O 1
ATOM 2660 N N . LEU A 1 179 ? -36.66889 -19.34373 -11.33000 1.000 25.62131 179 LEU A N 1
ATOM 2661 C CA . LEU A 1 179 ? -36.71691 -18.84088 -9.96785 1.000 28.53981 179 LEU A CA 1
ATOM 2662 C C . LEU A 1 179 ? -37.77461 -17.76748 -9.75766 1.000 35.66225 179 LEU A C 1
ATOM 2663 O O . LEU A 1 179 ? -38.10476 -17.47210 -8.60313 1.000 27.79376 179 LEU A O 1
ATOM 2679 N N . LEU A 1 180 ? -38.32307 -17.18793 -10.82736 1.000 26.10219 180 LEU A N 1
ATOM 2680 C CA . LEU A 1 180 ? -39.13456 -15.98771 -10.66297 1.000 27.77796 180 LEU A CA 1
ATOM 2681 C C . LEU A 1 180 ? -40.42987 -16.26220 -9.90904 1.000 23.73639 180 LEU A C 1
ATOM 2682 O O . LEU A 1 180 ? -40.81469 -15.45720 -9.05485 1.000 26.37536 180 LEU A O 1
ATOM 2698 N N . PRO A 1 181 ? -41.14088 -17.35210 -10.20035 1.000 29.51756 181 PRO A N 1
ATOM 2699 C CA . PRO A 1 181 ? -42.37350 -17.61799 -9.43585 1.000 30.64680 181 PRO A CA 1
ATOM 2700 C C . PRO A 1 181 ? -42.11956 -17.81787 -7.94692 1.000 32.10284 181 PRO A C 1
ATOM 2701 O O . PRO A 1 181 ? -42.89556 -17.32608 -7.10905 1.000 27.43838 181 PRO A O 1
ATOM 2712 N N . MET A 1 182 ? -41.05205 -18.53504 -7.59317 1.000 28.43767 182 MET A N 1
ATOM 2713 C CA . MET A 1 182 ? -40.72332 -18.71757 -6.18404 1.000 28.48156 182 MET A CA 1
ATOM 2714 C C . MET A 1 182 ? -40.38416 -17.38033 -5.53519 1.000 27.50063 182 MET A C 1
ATOM 2715 O O . MET A 1 182 ? -40.84887 -17.07145 -4.43070 1.000 25.21336 182 MET A O 1
ATOM 2729 N N . LEU A 1 183 ? -39.52876 -16.59350 -6.18527 1.000 26.17898 183 LEU A N 1
ATOM 2730 C CA . LEU A 1 183 ? -39.15192 -15.29818 -5.62305 1.000 22.94808 183 LEU A CA 1
ATOM 2731 C C . LEU A 1 183 ? -40.35832 -14.39054 -5.49302 1.000 25.93032 183 LEU A C 1
ATOM 2732 O O . LEU A 1 183 ? -40.45457 -13.61219 -4.53546 1.000 27.43146 183 LEU A O 1
ATOM 2748 N N . ASP A 1 184 ? -41.29684 -14.48792 -6.43176 1.000 25.36588 184 ASP A N 1
ATOM 2749 C CA . ASP A 1 184 ? -42.54834 -13.74428 -6.32100 1.000 24.89859 184 ASP A CA 1
ATOM 2750 C C . ASP A 1 184 ? -43.30063 -14.14175 -5.05898 1.000 29.88019 184 ASP A C 1
ATOM 2751 O O . ASP A 1 184 ? -43.62721 -13.29426 -4.21938 1.000 27.70013 184 ASP A O 1
ATOM 2760 N N . ALA A 1 185 ? -43.54771 -15.44017 -4.88973 1.000 27.98949 185 ALA A N 1
ATOM 2761 C CA . ALA A 1 185 ? -44.33248 -15.89540 -3.75374 1.000 26.09780 185 ALA A CA 1
ATOM 2762 C C . ALA A 1 185 ? -43.58687 -15.68957 -2.44193 1.000 29.34511 185 ALA A C 1
ATOM 2763 O O . ALA A 1 185 ? -44.20902 -15.43039 -1.40970 1.000 26.89254 185 ALA A O 1
ATOM 2770 N N . LEU A 1 186 ? -42.25959 -15.78414 -2.46719 1.000 26.95845 186 LEU A N 1
ATOM 2771 C CA . LEU A 1 186 ? -41.49037 -15.67271 -1.23513 1.000 24.28061 186 LEU A CA 1
ATOM 2772 C C . LEU A 1 186 ? -41.69928 -14.32829 -0.55627 1.000 29.91864 186 LEU A C 1
ATOM 2773 O O . LEU A 1 186 ? -41.62376 -14.23758 0.67560 1.000 29.25068 186 LEU A O 1
ATOM 2789 N N . ARG A 1 187 ? -41.96369 -13.27541 -1.32992 1.000 27.97787 187 ARG A N 1
ATOM 2790 C CA . ARG A 1 187 ? -42.03895 -11.94452 -0.73303 1.000 30.65507 187 ARG A CA 1
ATOM 2791 C C . ARG A 1 187 ? -43.32306 -11.71368 0.04607 1.000 30.93674 187 ARG A C 1
ATOM 2792 O O . ARG A 1 187 ? -43.44664 -10.67665 0.70562 1.000 31.48934 187 ARG A O 1
ATOM 2813 N N . PHE A 1 188 ? -44.27458 -12.64212 -0.00491 1.000 30.65229 188 PHE A N 1
ATOM 2814 C CA . PHE A 1 188 ? -45.49012 -12.53517 0.79230 1.000 32.03880 188 PHE A CA 1
ATOM 2815 C C . PHE A 1 188 ? -45.35061 -13.16468 2.17646 1.000 30.40053 188 PHE A C 1
ATOM 2816 O O . PHE A 1 188 ? -46.28516 -13.09115 2.97696 1.000 31.00768 188 PHE A O 1
ATOM 2833 N N . THR A 1 189 ? -44.21277 -13.77660 2.47385 1.000 30.01313 189 THR A N 1
ATOM 2834 C CA . THR A 1 189 ? -43.96024 -14.30932 3.79827 1.000 29.00107 189 THR A CA 1
ATOM 2835 C C . THR A 1 189 ? -43.54102 -13.18279 4.73719 1.000 34.20475 189 THR A C 1
ATOM 2836 O O . THR A 1 189 ? -42.99049 -12.15746 4.31588 1.000 33.71598 189 THR A O 1
ATOM 2847 N N . ALA A 1 190 ? -43.80700 -13.38249 6.02346 1.000 31.70131 190 ALA A N 1
ATOM 2848 C CA . ALA A 1 190 ? -43.28426 -12.47089 7.04092 1.000 36.94433 190 ALA A CA 1
ATOM 2849 C C . ALA A 1 190 ? -41.83428 -12.78741 7.38470 1.000 31.89255 190 ALA A C 1
ATOM 2850 O O . ALA A 1 190 ? -41.07644 -11.89036 7.76941 1.000 29.90841 190 ALA A O 1
ATOM 2857 N N . ASP A 1 191 ? -41.43047 -14.04727 7.23311 1.000 32.08252 191 ASP A N 1
ATOM 2858 C CA . ASP A 1 191 ? -40.06329 -14.48456 7.51268 1.000 31.90308 191 ASP A CA 1
ATOM 2859 C C . ASP A 1 191 ? -39.64996 -15.42290 6.38953 1.000 29.91723 191 ASP A C 1
ATOM 2860 O O . ASP A 1 191 ? -40.21850 -16.50827 6.24450 1.000 29.39136 191 ASP A O 1
ATOM 2869 N N . VAL A 1 192 ? -38.67883 -14.99774 5.57762 1.000 33.39470 192 VAL A N 1
ATOM 2870 C CA . VAL A 1 192 ? -38.28150 -15.81179 4.42907 1.000 27.29220 192 VAL A CA 1
ATOM 2871 C C . VAL A 1 192 ? -37.77671 -17.18072 4.86901 1.000 27.59251 192 VAL A C 1
ATOM 2872 O O . VAL A 1 192 ? -37.85856 -18.15920 4.11664 1.000 26.90873 192 VAL A O 1
ATOM 2885 N N . ARG A 1 193 ? -37.23154 -17.27238 6.07808 1.000 31.72124 193 ARG A N 1
ATOM 2886 C CA . ARG A 1 193 ? -36.71756 -18.54618 6.56206 1.000 28.46572 193 ARG A CA 1
ATOM 2887 C C . ARG A 1 193 ? -37.82594 -19.58002 6.71779 1.000 36.78051 193 ARG A C 1
ATOM 2888 O O . ARG A 1 193 ? -37.53904 -20.78310 6.75399 1.000 34.17603 193 ARG A O 1
ATOM 2909 N N . SER A 1 194 ? -39.08587 -19.14041 6.81137 1.000 33.63813 194 SER A N 1
ATOM 2910 C CA . SER A 1 194 ? -40.18900 -20.08941 6.86964 1.000 35.48807 194 SER A CA 1
ATOM 2911 C C . SER A 1 194 ?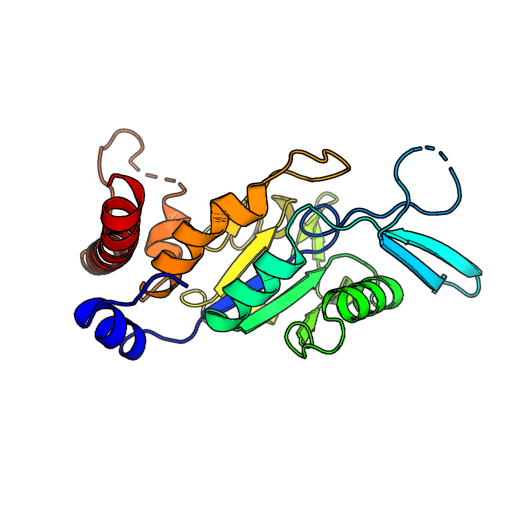 -40.17658 -21.01764 5.66636 1.000 33.56405 194 SER A C 1
ATOM 2912 O O . SER A 1 194 ? -40.54832 -22.19044 5.77878 1.000 37.49307 194 SER A O 1
ATOM 2920 N N . VAL A 1 195 ? -39.74814 -20.51275 4.51779 1.000 32.72148 195 VAL A N 1
ATOM 2921 C CA . VAL A 1 195 ? -39.68667 -21.28138 3.28405 1.000 34.11860 195 VAL A CA 1
ATOM 2922 C C . VAL A 1 195 ? -38.29621 -21.84491 3.05501 1.000 34.97009 195 VAL A C 1
ATOM 2923 O O . VAL A 1 195 ? -38.14192 -23.02441 2.75344 1.000 39.36668 195 VAL A O 1
ATOM 2936 N N . LEU A 1 196 ? -37.26610 -21.00732 3.18918 1.000 33.08108 196 LEU A N 1
ATOM 2937 C CA . LEU A 1 196 ? -35.91832 -21.42246 2.81345 1.000 37.03292 196 LEU A CA 1
ATOM 2938 C C . LEU A 1 196 ? -35.29109 -22.37712 3.81753 1.000 38.67927 196 LEU A C 1
ATOM 2939 O O . LEU A 1 196 ? -34.36715 -23.11009 3.45448 1.000 38.66431 196 LEU A O 1
ATOM 2955 N N . SER A 1 197 ? -35.76248 -22.38230 5.06577 1.000 34.39226 197 SER A N 1
ATOM 2956 C CA . SER A 1 197 ? -35.24111 -23.33341 6.04031 1.000 39.55671 197 SER A CA 1
ATOM 2957 C C . SER A 1 197 ? -35.66731 -24.76093 5.70710 1.000 55.19647 197 SER A C 1
ATOM 2958 O O . SER A 1 197 ? -34.94626 -25.71252 6.02490 1.000 58.22692 197 SER A O 1
ATOM 2966 N N . ARG A 1 198 ? -36.82833 -24.92954 5.07073 1.000 64.15146 198 ARG A N 1
ATOM 2967 C CA . ARG A 1 198 ? -37.25157 -26.25698 4.63787 1.000 75.49792 198 ARG A CA 1
ATOM 2968 C C . ARG A 1 198 ? -36.27437 -26.83262 3.61989 1.000 85.01249 198 ARG A C 1
ATOM 2969 O O . ARG A 1 198 ? -35.81158 -27.97103 3.75809 1.000 99.15216 198 ARG A O 1
ATOM 2990 N N . ASN A 1 199 ? -35.95610 -26.05926 2.58462 1.000 92.55413 199 ASN A N 1
ATOM 2991 C CA . ASN A 1 199 ? -35.05010 -26.50225 1.53279 1.000 100.03230 199 ASN A CA 1
ATOM 2992 C C . ASN A 1 199 ? -33.68547 -26.86555 2.10832 1.000 104.26852 199 ASN A C 1
ATOM 2993 O O . ASN A 1 199 ? -33.08282 -27.86192 1.71226 1.000 117.12717 199 ASN A O 1
ATOM 3004 N N . GLY A 1 207 ? -36.96367 -35.88350 12.55419 1.000 70.48369 207 GLY A N 1
ATOM 3005 C CA . GLY A 1 207 ? -37.70567 -34.83371 11.88003 1.000 79.91677 207 GLY A CA 1
ATOM 3006 C C . GLY A 1 207 ? -37.82106 -35.06696 10.38570 1.000 77.36385 207 GLY A C 1
ATOM 3007 O O . GLY A 1 207 ? -38.88851 -34.89873 9.79938 1.000 80.48047 207 GLY A O 1
ATOM 3011 N N . SER A 1 208 ? -36.70183 -35.43761 9.76036 1.000 88.14868 208 SER A N 1
ATOM 3012 C CA . SER A 1 208 ? -36.74536 -35.85257 8.36546 1.000 74.24310 208 SER A CA 1
ATOM 3013 C C . SER A 1 208 ? -37.57848 -37.11217 8.19136 1.000 60.93530 208 SER A C 1
ATOM 3014 O O . SER A 1 208 ? -38.05481 -37.38241 7.08450 1.000 63.36165 208 SER A O 1
ATOM 3022 N N . ALA A 1 209 ? -37.75231 -37.89064 9.25970 1.000 56.42957 209 ALA A N 1
ATOM 3023 C CA . ALA A 1 209 ? -38.64619 -39.03980 9.20341 1.000 53.14226 209 ALA A CA 1
ATOM 3024 C C . ALA A 1 209 ? -40.10683 -38.60798 9.20588 1.000 48.77983 209 ALA A C 1
ATOM 3025 O O . ALA A 1 209 ? -40.95605 -39.30197 8.64058 1.000 51.18345 209 ALA A O 1
ATOM 3032 N N . LYS A 1 210 ? -40.41521 -37.47949 9.83932 1.000 50.76599 210 LYS A N 1
ATOM 3033 C CA . LYS A 1 210 ? -41.77746 -36.98606 9.92213 1.000 49.87502 210 LYS A CA 1
ATOM 3034 C C . LYS A 1 210 ? -42.19989 -36.36162 8.59532 1.000 47.04284 210 LYS A C 1
ATOM 3035 O O . LYS A 1 210 ? -41.38719 -36.11034 7.69718 1.000 43.08661 210 LYS A O 1
ATOM 3054 N N . GLY A 1 211 ? -43.49944 -36.09719 8.48474 1.000 44.80688 211 GLY A N 1
ATOM 3055 C CA . GLY A 1 211 ? -44.05297 -35.47790 7.29899 1.000 41.37917 211 GLY A CA 1
ATOM 3056 C C . GLY A 1 211 ? -44.48947 -34.05377 7.55180 1.000 41.79622 211 GLY A C 1
ATOM 3057 O O . GLY A 1 211 ? -45.36135 -33.52849 6.85633 1.000 40.76980 211 GLY A O 1
ATOM 3061 N N . SER A 1 212 ? -43.88493 -33.41596 8.54869 1.000 40.13593 212 SER A N 1
ATOM 3062 C CA . SER A 1 212 ? -44.23129 -32.04050 8.87618 1.000 40.22022 212 SER A CA 1
ATOM 3063 C C . SER A 1 212 ? -43.68521 -31.09109 7.82379 1.000 43.82445 212 SER A C 1
ATOM 3064 O O . SER A 1 212 ? -42.55403 -31.23988 7.35700 1.000 46.14051 212 SER A O 1
ATOM 3072 N N . GLU A 1 213 ? -44.50273 -30.10875 7.44765 1.000 43.83600 213 GLU A N 1
ATOM 3073 C CA . GLU A 1 213 ? -44.06098 -29.01550 6.59444 1.000 49.93197 213 GLU A CA 1
ATOM 3074 C C . GLU A 1 213 ? -43.74084 -27.74952 7.38092 1.000 50.28618 213 GLU A C 1
ATOM 3075 O O . GLU A 1 213 ? -42.96848 -26.91311 6.90432 1.000 49.53624 213 GLU A O 1
ATOM 3087 N N . SER A 1 214 ? -44.32303 -27.58928 8.56194 1.000 51.50627 214 SER A N 1
ATOM 3088 C CA . SER A 1 214 ? -44.09233 -26.43530 9.41248 1.000 48.46258 214 SER A CA 1
ATOM 3089 C C . SER A 1 214 ? -43.86953 -26.91513 10.84180 1.000 41.79830 214 SER A C 1
ATOM 3090 O O . SER A 1 214 ? -44.24853 -28.02742 11.21912 1.000 41.63728 214 SER A O 1
ATOM 3098 N N . ASN A 1 215 ? -43.24050 -26.05901 11.63582 1.000 44.72089 215 ASN A N 1
ATOM 3099 C CA . ASN A 1 215 ? -42.95374 -26.35564 13.03250 1.000 56.00076 215 ASN A CA 1
ATOM 3100 C C . ASN A 1 215 ? -43.59331 -25.35953 13.98715 1.000 43.73461 215 ASN A C 1
ATOM 3101 O O . ASN A 1 215 ? -43.38969 -25.46917 15.20187 1.000 43.64298 215 ASN A O 1
ATOM 3112 N N . SER A 1 216 ? -44.36361 -24.39985 13.47640 1.000 39.45384 216 SER A N 1
ATOM 3113 C CA . SER A 1 216 ? -45.04040 -23.42477 14.31971 1.000 39.47465 216 SER A CA 1
ATOM 3114 C C . SER A 1 216 ? -46.20662 -22.84177 13.53414 1.000 41.68953 216 SER A C 1
ATOM 3115 O O . SER A 1 216 ? -46.25599 -22.92376 12.30073 1.000 35.21030 216 SER A O 1
ATOM 3123 N N . LEU A 1 217 ? -47.14380 -22.23541 14.26731 1.000 43.75483 217 LEU A N 1
ATOM 3124 C CA . LEU A 1 217 ? -48.26367 -21.57203 13.60874 1.000 42.16069 217 LEU A CA 1
ATOM 3125 C C . LEU A 1 217 ? -47.79192 -20.38124 12.78506 1.000 40.33797 217 LEU A C 1
ATOM 3126 O O . LEU A 1 217 ? -48.39028 -20.06913 11.75054 1.000 40.93460 217 LEU A O 1
ATOM 3142 N N . GLU A 1 218 ? -46.72827 -19.70543 13.22210 1.000 38.17675 218 GLU A N 1
ATOM 3143 C CA . GLU A 1 218 ? -46.18858 -18.59415 12.44165 1.000 46.35265 218 GLU A CA 1
ATOM 3144 C C . GLU A 1 218 ? -45.65271 -19.07775 11.09918 1.000 37.97854 218 GLU A C 1
ATOM 3145 O O . GLU A 1 218 ? -45.95458 -18.50032 10.04617 1.000 42.43388 218 GLU A O 1
ATOM 3157 N N . GLN A 1 219 ? -44.83649 -20.13317 11.11790 1.000 36.51473 219 GLN A N 1
ATOM 3158 C CA . GLN A 1 219 ? -44.31641 -20.67637 9.86502 1.000 36.28819 219 GLN A CA 1
ATOM 3159 C C . GLN A 1 219 ? -45.44850 -21.19213 8.97989 1.000 35.85367 219 GLN A C 1
ATOM 3160 O O . GLN A 1 219 ? -45.43703 -21.00307 7.75722 1.000 35.31634 219 GLN A O 1
ATOM 3174 N N . ALA A 1 220 ? -46.44227 -21.83605 9.58237 1.000 35.04316 220 ALA A N 1
ATOM 3175 C CA . ALA A 1 220 ? -47.57833 -22.32881 8.81058 1.000 38.89637 220 ALA A CA 1
ATOM 3176 C C . ALA A 1 220 ? -48.29077 -21.19144 8.09167 1.000 41.35437 220 ALA A C 1
ATOM 3177 O O . ALA A 1 220 ? -48.70184 -21.33914 6.93409 1.000 37.09851 220 ALA A O 1
ATOM 3184 N N . GLU A 1 221 ? -48.44079 -20.04389 8.75825 1.000 41.04794 221 GLU A N 1
ATOM 3185 C CA . GLU A 1 221 ? -49.06807 -18.89483 8.11270 1.000 38.90887 221 GLU A CA 1
ATOM 3186 C C . GLU A 1 221 ? -48.23716 -18.41243 6.93391 1.000 38.19354 221 GLU A C 1
ATOM 3187 O O . GLU A 1 221 ? -48.78493 -18.01706 5.89859 1.000 38.48075 221 GLU A O 1
ATOM 3199 N N . ASP A 1 222 ? -46.91058 -18.44711 7.06861 1.000 34.43263 222 ASP A N 1
ATOM 3200 C CA . ASP A 1 222 ? -46.04662 -18.00540 5.98065 1.000 36.59702 222 ASP A CA 1
ATOM 3201 C C . ASP A 1 222 ? -46.15243 -18.94415 4.78641 1.000 35.03197 222 ASP A C 1
ATOM 3202 O O . ASP A 1 222 ? -46.10393 -18.50242 3.63546 1.000 36.97775 222 ASP A O 1
ATOM 3211 N N . LEU A 1 223 ? -46.28688 -20.24505 5.04156 1.000 33.67993 223 LEU A N 1
ATOM 3212 C CA . LEU A 1 223 ? -46.41433 -21.19890 3.94951 1.000 35.34587 223 LEU A CA 1
ATOM 3213 C C . LEU A 1 223 ? -47.76855 -21.07582 3.26325 1.000 32.41645 223 LEU A C 1
ATOM 3214 O O . LEU A 1 223 ? -47.86657 -21.30913 2.05583 1.000 29.87767 223 LEU A O 1
ATOM 3230 N N . LYS A 1 224 ? -48.81565 -20.70533 4.00980 1.000 34.10884 224 LYS A N 1
ATOM 3231 C CA . LYS A 1 224 ? -50.11845 -20.47627 3.39013 1.000 37.55714 224 LYS A CA 1
ATOM 3232 C C . LYS A 1 224 ? -50.07343 -19.27498 2.45150 1.000 36.15670 224 LYS A C 1
ATOM 3233 O O . LYS A 1 224 ? -50.61365 -19.32957 1.33913 1.000 35.35737 224 LYS A O 1
ATOM 3252 N N . ALA A 1 225 ? -49.44237 -18.17718 2.89005 1.000 35.57090 225 ALA A N 1
ATOM 3253 C CA . ALA A 1 225 ? -49.29824 -17.01208 2.02249 1.000 36.95116 225 ALA A CA 1
ATOM 3254 C C . ALA A 1 225 ? -48.40944 -17.33198 0.82779 1.000 35.94848 225 ALA A C 1
ATOM 3255 O O . ALA A 1 225 ? -48.68456 -16.89810 -0.29757 1.000 38.10710 225 ALA A O 1
ATOM 3262 N N . PHE A 1 226 ? -47.33272 -18.08459 1.05778 1.000 29.74139 226 PHE A N 1
ATOM 3263 C CA . PHE A 1 226 ? -46.45480 -18.49909 -0.03384 1.000 27.36594 226 PHE A CA 1
ATOM 3264 C C . PHE A 1 226 ? -47.22978 -19.30587 -1.07146 1.000 34.70726 226 PHE A C 1
ATOM 3265 O O . PHE A 1 226 ? -47.14196 -19.04474 -2.27738 1.000 30.74144 226 PHE A O 1
ATOM 3282 N N . GLU A 1 227 ? -48.02284 -20.27437 -0.61895 1.000 33.78489 227 GLU A N 1
ATOM 3283 C CA . GLU A 1 227 ? -48.76314 -21.10757 -1.56318 1.000 36.57812 227 GLU A CA 1
ATOM 3284 C C . GLU A 1 227 ? -49.89646 -20.34171 -2.22999 1.000 38.70779 227 GLU A C 1
ATOM 3285 O O . GLU A 1 227 ? -50.24088 -20.62403 -3.38466 1.000 36.33973 227 GLU A O 1
ATOM 3297 N N . ARG A 1 228 ? -50.49123 -19.37867 -1.52709 1.000 36.38598 228 ARG A N 1
ATOM 3298 C CA . ARG A 1 228 ? -51.55693 -18.58782 -2.13434 1.000 40.62292 228 ARG A CA 1
ATOM 3299 C C . ARG A 1 228 ? -51.06891 -17.89354 -3.40775 1.000 40.60085 228 ARG A C 1
ATOM 3300 O O . ARG A 1 228 ? -51.79051 -17.82523 -4.41123 1.000 33.30479 228 ARG A O 1
ATOM 3321 N N . ARG A 1 229 ? -49.84532 -17.37107 -3.38993 1.000 34.65972 229 ARG A N 1
ATOM 3322 C CA . ARG A 1 229 ? -49.32714 -16.70983 -4.58233 1.000 33.92456 229 ARG A CA 1
ATOM 3323 C C . ARG A 1 229 ? -49.04149 -17.72015 -5.68656 1.000 36.41328 229 ARG A C 1
ATOM 3324 O O . ARG A 1 229 ? -49.33862 -17.46597 -6.86004 1.000 36.66351 229 ARG A O 1
ATOM 3345 N N . LEU A 1 230 ? -48.44920 -18.86576 -5.33691 1.000 37.81608 230 LEU A N 1
ATOM 3346 C CA . LEU A 1 230 ? -48.24798 -19.91979 -6.32808 1.000 39.03273 230 LEU A CA 1
ATOM 3347 C C . LEU A 1 230 ? -49.57359 -20.34160 -6.94125 1.000 43.07804 230 LEU A C 1
ATOM 3348 O O . LEU A 1 230 ? -49.65663 -20.59309 -8.14889 1.000 45.74578 230 LEU A O 1
ATOM 3364 N N . THR A 1 231 ? -50.62645 -20.41632 -6.12397 1.000 40.28530 231 THR A N 1
ATOM 3365 C CA . THR A 1 231 ? -51.94931 -20.75188 -6.64365 1.000 47.47258 231 THR A CA 1
ATOM 3366 C C . THR A 1 231 ? -52.35039 -19.80589 -7.77077 1.000 52.30649 231 THR A C 1
ATOM 3367 O O . THR A 1 231 ? -52.93320 -20.23355 -8.77587 1.000 48.20185 231 THR A O 1
ATOM 3378 N N . GLU A 1 232 ? -52.04628 -18.51276 -7.61938 1.000 44.78432 232 GLU A N 1
ATOM 3379 C CA . GLU A 1 232 ? -52.37776 -17.54966 -8.66537 1.000 49.35896 232 GLU A CA 1
ATOM 3380 C C . GLU A 1 232 ? -51.60212 -17.84390 -9.94424 1.000 48.35781 232 GLU A C 1
ATOM 3381 O O . GLU A 1 232 ? -52.12311 -17.66817 -11.05182 1.000 50.76354 232 GLU A O 1
ATOM 3393 N N . TYR A 1 233 ? -50.35784 -18.30186 -9.81259 1.000 43.47015 233 TYR A N 1
ATOM 3394 C CA . TYR A 1 233 ? -49.59725 -18.71714 -10.98580 1.000 47.85944 233 TYR A CA 1
ATOM 3395 C C . TYR A 1 233 ? -50.23579 -19.93634 -11.64321 1.000 57.46302 233 TYR A C 1
ATOM 3396 O O . TYR A 1 233 ? -50.49034 -19.94050 -12.85363 1.000 57.32722 233 TYR A O 1
ATOM 3414 N N . ILE A 1 234 ? -50.51152 -20.97907 -10.85195 1.000 50.14703 234 ILE A N 1
ATOM 3415 C CA . ILE A 1 234 ? -51.01222 -22.23585 -11.40429 1.000 54.32657 234 ILE A CA 1
ATOM 3416 C C . ILE A 1 234 ? -52.26448 -22.00175 -12.24143 1.000 62.29909 234 ILE A C 1
ATOM 3417 O O . ILE A 1 234 ? -52.41254 -22.55812 -13.33496 1.000 71.95203 234 ILE A O 1
ATOM 3433 N N . HIS A 1 235 ? -53.18798 -21.18207 -11.74400 1.000 60.32679 235 HIS A N 1
ATOM 3434 C CA . HIS A 1 235 ? -54.45070 -20.95583 -12.43836 1.000 77.31558 235 HIS A CA 1
ATOM 3435 C C . HIS A 1 235 ? -54.31838 -20.02494 -13.63609 1.000 79.86027 235 HIS A C 1
ATOM 3436 O O . HIS A 1 235 ? -55.28893 -19.86206 -14.38403 1.000 88.56849 235 HIS A O 1
ATOM 3450 N N . CYS A 1 236 ? -53.15103 -19.42086 -13.84145 1.000 78.31456 236 CYS A N 1
ATOM 3451 C CA . CYS A 1 236 ? -52.85334 -18.72646 -15.08532 1.000 83.11132 236 CYS A CA 1
ATOM 3452 C C . CYS A 1 236 ? -52.08701 -19.59479 -16.07484 1.000 81.54479 236 CYS A C 1
ATOM 3453 O O . CYS A 1 236 ? -52.14842 -19.33411 -17.28073 1.000 89.35805 236 CYS A O 1
ATOM 3461 N N . LEU A 1 237 ? -51.38276 -20.62111 -15.59603 1.000 75.39092 237 LEU A N 1
ATOM 3462 C CA . LEU A 1 237 ? -50.57163 -21.49467 -16.43458 1.000 79.44465 237 LEU A CA 1
ATOM 3463 C C . LEU A 1 237 ? -51.28394 -22.79467 -16.78850 1.000 86.56446 237 LEU A C 1
ATOM 3464 O O . LEU A 1 237 ? -51.33556 -23.16830 -17.96351 1.000 108.15185 237 LEU A O 1
ATOM 3480 N N . GLN A 1 238 ? -51.83235 -23.49685 -15.79204 1.000 86.91118 238 GLN A N 1
ATOM 3481 C CA . GLN A 1 238 ? -52.53345 -24.74928 -16.06488 1.000 96.89271 238 GLN A CA 1
ATOM 3482 C C . GLN A 1 238 ? -53.60333 -24.55973 -17.13192 1.000 104.72149 238 GLN A C 1
ATOM 3483 O O . GLN A 1 238 ? -53.83689 -25.45215 -17.95515 1.000 118.16760 238 GLN A O 1
ATOM 3497 N N . ALA A 1 239 ? -54.26537 -23.40727 -17.13085 1.000 109.13815 239 ALA A N 1
ATOM 3498 C CA . ALA A 1 239 ? -55.30823 -23.11992 -18.10709 1.000 119.75555 239 ALA A CA 1
ATOM 3499 C C . ALA A 1 239 ? -54.71042 -22.47860 -19.35557 1.000 114.43032 239 ALA A C 1
ATOM 3500 O O . ALA A 1 239 ? -54.95938 -21.30799 -19.64210 1.000 111.49223 239 ALA A O 1
#

Foldseek 3Di:
DFDDDPVLVVLLVVADAAEEEEEDDLQFKHKDWPVPDQAPDKDWFQDPNRTIIIRMHTQPCSLVLLVQCLVRHQYEYEYLADCRVVVVVLCVSCVPVPRHPHYHYNVQFDADPNDTAHDCVVVPVPQQGYAYEDQDPRNPPVPQLRYDHDHGDHPPNPDDRSVVCNLQSVLCSSANGSSLPRVQCVVVDPDSGDDPNSVVRVVSSVVSVVSVCVVPVD

Secondary structure (DSSP, 8-state):
-PPPPHHHHHHHHHS---EEEE--BTTTEEEEE---PPPSEEEEEESSS-EEEEEEEEPTTHHHHHHHHTTTSEEEEE-SS-HHHHHHHHHHHHTT-SSS--EE-GGGEEEETTEEEE-GGGT-S-GGGEEEEES-GGGGTT-GGGEEE----SS-TT--HHHHTHHHHHHHTTSS-THHHHTT---SS--S-SSHHHHHHHHHHHHHHHHHHHHH--